Protein 5GNF (pdb70)

Radius of gyration: 19.8 Å; Cα contacts (8 Å, |Δi|>4): 319; chains: 2; bounding box: 45×41×49 Å

Foldseek 3Di:
DPDDVLLVVQCVVQVVLLVQQLVQCVVADLVDHDPSNLVSLVSSLVSSVVSLVCCLVVVVFDCPPVVGNVSSVLSNVLVCCCAVVNHNDQLDCSHNQLVSLVSSQVSNCVPPNDHDDDSSSVSSSVSCVVPPPPVHD/DDDDVLLVVQCVVVVVLLVQQLVQCVVADLVDGDPSNLVSLVSSLVSSVVSLVCCLVVVVFDCVPPVRVVVSVLLNVLVVLCQVNRDCLDCSHNSLVSLVSSVVSSCVPPNDPDDDSSSVSSSVSCCVPPVVSND

Nearest PDB structures (foldseek):
  5gqh-assembly1_C  TM=1.007E+00  e=5.367E-19  Pseudomonas phage JBD5
  5gnf-assembly1_B  TM=9.679E-01  e=1.954E-17  Pseudomonas phage JBD5
  5gnf-assembly1_B  TM=1.007E+00  e=3.173E-19  Pseudomonas phage JBD5
  5gqh-assembly1_C  TM=9.702E-01  e=1.281E-16  Pseudomonas phage JBD5
  6xr2-assembly2_D  TM=2.610E-01  e=8.716E+00  synthetic construct

Organism: NCBI:txid1223261

Solvent-accessible surface area: 13769 Å² total; per-residue (Å²): 124,147,48,79,36,5,6,6,72,3,0,0,70,0,0,21,34,0,5,120,0,6,106,33,2,127,133,22,68,8,104,82,35,70,130,102,24,33,96,5,0,10,32,0,0,22,48,0,6,89,3,2,43,34,5,6,114,114,97,83,33,42,96,102,41,159,44,24,51,178,60,0,88,39,17,31,109,7,3,40,42,0,52,41,155,98,34,72,56,19,37,48,114,169,8,0,0,47,51,0,0,43,12,0,34,37,0,0,53,44,31,66,60,55,119,50,43,95,145,12,19,40,91,0,25,43,10,0,78,92,96,9,129,179,113,20,201,67,198,37,79,28,7,17,9,60,2,1,0,63,0,0,48,58,0,3,106,0,0,92,21,4,101,126,24,70,25,105,83,40,79,134,78,15,31,79,0,0,12,30,0,0,32,55,0,20,113,10,1,65,34,3,12,131,113,94,33,22,69,76,105,29,135,45,28,63,123,24,0,106,26,5,56,106,5,28,121,73,0,105,174,100,32,50,12,34,43,114,166,10,0,0,43,38,0,0,49,15,0,28,46,2,0,59,60,13,60,50,35,138,58,35,103,159,12,20,39,89,0,25,46,10,0,91,94,96,14,95,146,118,56,168

Secondary structure (DSSP, 8-state):
----HHHHHHHHT-HHHHHHHHHHTTT--TTS--HHHHHHHHHHHHHHHHHHHHHHHHT-S-TT-HHHHHHHHHHHHHHHTTSSSS---TTSTTSHHHHHHHHHHHHHHHHH-----HHHHHHHHHHHHHH-GGG--/----HHHHHHHTT-HHHHHHHHHHHTT-BTTB--HHHHHHHHHHHHHHHHHHHHHHHHT-S-TTSHHHHHHHHHHHHHHHHH-----TTSTTSHHHHHHHHHHHHHHHHH-----HHHHHHHHHHHHHHHGGGG-

Structure (mmCIF, N/CA/C/O backbone):
data_5GNF
#
_entry.id   5GNF
#
_cell.length_a   84.944
_cell.length_b   84.944
_cell.length_c   63.155
_cell.angle_alpha   90.00
_cell.angle_beta   90.00
_cell.angle_gamma   120.00
#
_symmetry.space_group_name_H-M   'P 65'
#
loop_
_entity.id
_entity.type
_entity.pdbx_description
1 polymer 'Uncharacterized protein AcrF3'
2 non-polymer 'CALCIUM ION'
3 water water
#
loop_
_atom_site.group_PDB
_atom_site.id
_atom_site.type_symbol
_atom_site.label_atom_id
_atom_site.label_alt_id
_atom_site.label_comp_id
_atom_site.label_asym_id
_atom_site.label_entity_id
_atom_site.label_seq_id
_atom_site.pdbx_PDB_ins_code
_atom_site.Cartn_x
_atom_site.Cartn_y
_atom_site.Cartn_z
_atom_site.occupancy
_atom_site.B_iso_or_equiv
_atom_site.auth_seq_id
_atom_site.auth_comp_id
_atom_site.auth_asym_id
_atom_site.auth_atom_id
_atom_site.pdbx_PDB_model_num
ATOM 1 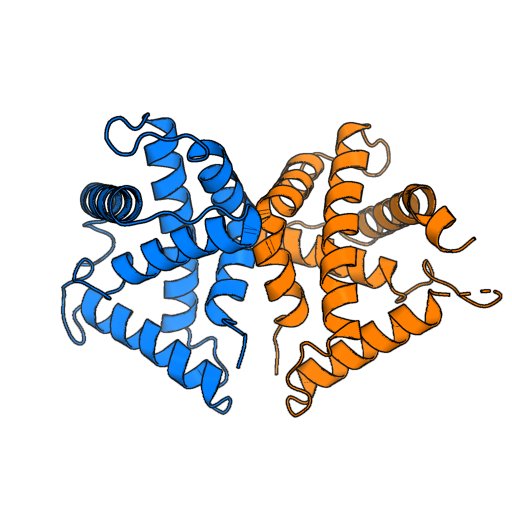N N . SER A 1 1 ? -12.412 0.415 -8.599 1.00 23.91 0 SER A N 1
ATOM 2 C CA . SER A 1 1 ? -13.006 1.001 -7.408 1.00 19.16 0 SER A CA 1
ATOM 3 C C . SER A 1 1 ? -14.267 1.753 -7.798 1.00 20.49 0 SER A C 1
ATOM 4 O O . SER A 1 1 ? -14.452 2.088 -8.963 1.00 20.71 0 SER A O 1
ATOM 7 N N . MET A 1 2 ? -15.125 2.027 -6.823 1.00 18.42 1 MET A N 1
ATOM 8 C CA . MET A 1 2 ? -16.346 2.776 -7.072 1.00 17.98 1 MET A CA 1
ATOM 9 C C . MET A 1 2 ? -16.308 4.151 -6.405 1.00 18.48 1 MET A C 1
ATOM 10 O O . MET A 1 2 ? -17.356 4.705 -6.071 1.00 19.01 1 MET A O 1
ATOM 15 N N . SER A 1 3 ? -15.113 4.720 -6.222 1.00 17.73 2 SER A N 1
ATOM 16 C CA . SER A 1 3 ? -14.962 5.959 -5.468 1.00 18.66 2 SER A CA 1
ATOM 17 C C . SER A 1 3 ? -14.286 7.058 -6.279 1.00 17.26 2 SER A C 1
ATOM 18 O O . SER A 1 3 ? -13.510 6.806 -7.203 1.00 16.17 2 SER A O 1
ATOM 21 N N . ASN A 1 4 ? -14.593 8.294 -5.890 1.00 14.06 3 ASN A N 1
ATOM 22 C CA . ASN A 1 4 ? -13.934 9.496 -6.404 1.00 15.17 3 ASN A CA 1
ATOM 23 C C . ASN A 1 4 ? -13.703 10.381 -5.176 1.00 16.34 3 ASN A C 1
ATOM 24 O O . ASN A 1 4 ? -14.476 11.306 -4.905 1.00 16.31 3 ASN A O 1
ATOM 29 N N . THR A 1 5 ? -12.645 10.068 -4.413 1.00 15.79 4 THR A N 1
ATOM 30 C CA . THR A 1 5 ? -12.509 10.664 -3.088 1.00 15.01 4 THR A CA 1
ATOM 31 C C . THR A 1 5 ? -12.123 12.137 -3.157 1.00 14.65 4 THR A C 1
ATOM 32 O O . THR A 1 5 ? -12.537 12.917 -2.289 1.00 14.91 4 THR A O 1
ATOM 36 N N . ILE A 1 6 ? -11.344 12.547 -4.166 1.00 14.90 5 ILE A N 1
ATOM 37 C CA . ILE A 1 6 ? -10.938 13.954 -4.231 1.00 14.14 5 ILE A CA 1
ATOM 38 C C . ILE A 1 6 ? -12.139 14.833 -4.540 1.00 15.42 5 ILE A C 1
ATOM 39 O O . ILE A 1 6 ? -12.346 15.867 -3.897 1.00 15.49 5 ILE A O 1
ATOM 44 N N . SER A 1 7 ? -12.972 14.421 -5.503 1.00 14.58 6 SER A N 1
ATOM 45 C CA . SER A 1 7 ? -14.180 15.187 -5.789 1.00 15.55 6 SER A CA 1
ATOM 46 C C . SER A 1 7 ? -15.096 15.246 -4.570 1.00 16.60 6 SER A C 1
ATOM 47 O O . SER A 1 7 ? -15.619 16.322 -4.234 1.00 16.66 6 SER A O 1
ATOM 50 N N . ASP A 1 8 ? -15.300 14.112 -3.887 1.00 15.83 7 ASP A N 1
ATOM 51 C CA . ASP A 1 8 ? -16.179 14.107 -2.720 1.00 15.64 7 ASP A CA 1
ATOM 52 C C . ASP A 1 8 ? -15.673 15.074 -1.661 1.00 15.64 7 ASP A C 1
ATOM 53 O O . ASP A 1 8 ? -16.463 15.798 -1.045 1.00 15.57 7 ASP A O 1
ATOM 58 N N . ARG A 1 9 ? -14.353 15.089 -1.421 1.00 14.79 8 ARG A N 1
ATOM 59 C CA . ARG A 1 9 ? -13.811 15.960 -0.383 1.00 13.84 8 ARG A CA 1
ATOM 60 C C . ARG A 1 9 ? -14.053 17.428 -0.722 1.00 15.15 8 ARG A C 1
ATOM 61 O O . ARG A 1 9 ? -14.447 18.218 0.147 1.00 16.08 8 ARG A O 1
ATOM 69 N N . ILE A 1 10 ? -13.851 17.804 -1.986 1.00 15.40 9 ILE A N 1
ATOM 70 C CA . ILE A 1 10 ? -14.026 19.201 -2.374 1.00 14.06 9 ILE A CA 1
ATOM 71 C C . ILE A 1 10 ? -15.507 19.581 -2.400 1.00 15.85 9 ILE A C 1
ATOM 72 O O . ILE A 1 10 ? -15.893 20.640 -1.889 1.00 17.01 9 ILE A O 1
ATOM 77 N N . VAL A 1 11 ? -16.363 18.728 -2.972 1.00 15.25 10 VAL A N 1
ATOM 78 C CA . VAL A 1 11 ? -17.794 19.043 -2.973 1.00 13.69 10 VAL A CA 1
ATOM 79 C C . VAL A 1 11 ? -18.330 19.128 -1.549 1.00 15.58 10 VAL A C 1
ATOM 80 O O . VAL A 1 11 ? -19.164 19.991 -1.236 1.00 15.32 10 VAL A O 1
ATOM 84 N N . ALA A 1 12 ? -17.834 18.271 -0.652 1.00 14.03 11 ALA A N 1
ATOM 85 C CA . ALA A 1 12 ? -18.316 18.269 0.726 1.00 15.30 11 ALA A CA 1
ATOM 86 C C . ALA A 1 12 ? -17.920 19.520 1.495 1.00 15.12 11 ALA A C 1
ATOM 87 O O . ALA A 1 12 ? -18.522 19.794 2.537 1.00 16.61 11 ALA A O 1
ATOM 89 N N . ARG A 1 13 ? -16.911 20.260 1.029 1.00 14.64 12 ARG A N 1
ATOM 90 C CA . ARG A 1 13 ? -16.586 21.571 1.577 1.00 15.02 12 ARG A CA 1
ATOM 91 C C . ARG A 1 13 ? -17.151 22.705 0.729 1.00 17.75 12 ARG A C 1
ATOM 92 O O . ARG A 1 13 ? -16.749 23.866 0.901 1.00 18.98 12 ARG A O 1
ATOM 100 N N . SER A 1 14 ? -18.088 22.396 -0.171 1.00 15.57 13 SER A N 1
ATOM 101 C CA . SER A 1 14 ? -18.687 23.399 -1.041 1.00 14.90 13 SER A CA 1
ATOM 102 C C . SER A 1 14 ? -20.207 23.267 -1.064 1.00 14.26 13 SER A C 1
ATOM 103 O O . SER A 1 14 ? -20.834 23.536 -2.094 1.00 15.58 13 SER A O 1
ATOM 106 N N . VAL A 1 15 ? -20.829 22.832 0.040 1.00 15.97 14 VAL A N 1
ATOM 107 C CA . VAL A 1 15 ? -22.223 22.389 -0.068 1.00 15.39 14 VAL A CA 1
ATOM 108 C C . VAL A 1 15 ? -23.179 23.562 -0.314 1.00 15.10 14 VAL A C 1
ATOM 109 O O . VAL A 1 15 ? -24.190 23.398 -1.003 1.00 17.34 14 VAL A O 1
ATOM 113 N N . ILE A 1 16 ? -22.895 24.741 0.237 1.00 15.57 15 ILE A N 1
ATOM 114 C CA . ILE A 1 16 ? -23.813 25.866 0.045 1.00 18.35 15 ILE A CA 1
ATOM 115 C C . ILE A 1 16 ? -23.825 26.288 -1.415 1.00 17.99 15 ILE A C 1
ATOM 116 O O . ILE A 1 16 ? -24.890 26.447 -2.030 1.00 18.18 15 ILE A O 1
ATOM 121 N N . GLU A 1 17 ? -22.636 26.405 -2.004 1.00 17.21 16 GLU A N 1
ATOM 122 C CA . GLU A 1 17 ? -22.530 26.765 -3.409 1.00 18.41 16 GLU A CA 1
ATOM 123 C C . GLU A 1 17 ? -23.072 25.659 -4.303 1.00 17.06 16 GLU A C 1
ATOM 124 O O . GLU A 1 17 ? -23.711 25.933 -5.330 1.00 16.69 16 GLU A O 1
ATOM 130 N N . ALA A 1 18 ? -22.829 24.400 -3.920 1.00 15.54 17 ALA A N 1
ATOM 131 C CA . ALA A 1 18 ? -23.319 23.278 -4.709 1.00 15.33 17 ALA A CA 1
ATOM 132 C C . ALA A 1 18 ? -24.838 23.250 -4.739 1.00 15.98 17 ALA A C 1
ATOM 133 O O . ALA A 1 18 ? -25.445 23.070 -5.801 1.00 17.51 17 ALA A O 1
ATOM 135 N N . ALA A 1 19 ? -25.470 23.424 -3.576 1.00 16.34 18 ALA A N 1
ATOM 136 C CA . ALA A 1 19 ? -26.927 23.389 -3.517 1.00 17.56 18 ALA A CA 1
ATOM 137 C C . ALA A 1 19 ? -27.519 24.551 -4.302 1.00 18.15 18 ALA A C 1
ATOM 138 O O . ALA A 1 19 ? -28.460 24.366 -5.082 1.00 18.62 18 ALA A O 1
ATOM 140 N N . ARG A 1 20 ? -26.926 25.735 -4.156 1.00 19.12 19 ARG A N 1
ATOM 141 C CA . ARG A 1 20 ? -27.397 26.901 -4.902 1.00 18.32 19 ARG A CA 1
ATOM 142 C C . ARG A 1 20 ? -27.339 26.663 -6.410 1.00 19.74 19 ARG A C 1
ATOM 143 O O . ARG A 1 20 ? -28.260 27.039 -7.147 1.00 20.94 19 ARG A O 1
ATOM 151 N N . PHE A 1 21 ? -26.257 26.046 -6.895 1.00 18.13 20 PHE A N 1
ATOM 152 C CA . PHE A 1 21 ? -26.130 25.763 -8.320 1.00 17.49 20 PHE A CA 1
ATOM 153 C C . PHE A 1 21 ? -27.185 24.763 -8.798 1.00 20.20 20 PHE A C 1
ATOM 154 O O . PHE A 1 21 ? -27.857 24.987 -9.816 1.00 18.41 20 PHE A O 1
ATOM 162 N N . ILE A 1 22 ? -27.309 23.624 -8.104 1.00 19.20 21 ILE A N 1
ATOM 163 C CA . ILE A 1 22 ? -28.266 22.593 -8.505 1.00 21.32 21 ILE A CA 1
ATOM 164 C C . ILE A 1 22 ? -29.679 23.156 -8.536 1.00 21.10 21 ILE A C 1
ATOM 165 O O . ILE A 1 22 ? -30.445 22.919 -9.480 1.00 23.85 21 ILE A O 1
ATOM 170 N N . GLN A 1 23 ? -30.060 23.863 -7.475 1.00 21.31 22 GLN A N 1
ATOM 171 C CA . GLN A 1 23 ? -31.424 24.379 -7.388 1.00 24.21 22 GLN A CA 1
ATOM 172 C C . GLN A 1 23 ? -31.677 25.468 -8.429 1.00 25.33 22 GLN A C 1
ATOM 173 O O . GLN A 1 23 ? -32.777 25.551 -8.991 1.00 27.28 22 GLN A O 1
ATOM 179 N N . SER A 1 24 ? -30.671 26.299 -8.709 1.00 22.60 23 SER A N 1
ATOM 180 C CA . SER A 1 24 ? -30.816 27.361 -9.707 1.00 22.93 23 SER A CA 1
ATOM 181 C C . SER A 1 24 ? -30.951 26.793 -11.122 1.00 23.98 23 SER A C 1
ATOM 182 O O . SER A 1 24 ? -31.729 27.309 -11.935 1.00 27.19 23 SER A O 1
ATOM 185 N N . TRP A 1 25 ? -30.216 25.730 -11.439 1.00 22.77 24 TRP A N 1
ATOM 186 C CA . TRP A 1 25 ? -30.158 25.190 -12.793 1.00 23.49 24 TRP A CA 1
ATOM 187 C C . TRP A 1 25 ? -31.167 24.071 -13.044 1.00 27.69 24 TRP A C 1
ATOM 188 O O . TRP A 1 25 ? -31.124 23.457 -14.112 1.00 28.53 24 TRP A O 1
ATOM 199 N N . GLU A 1 26 ? -32.092 23.834 -12.110 1.00 30.83 25 GLU A N 1
ATOM 200 C CA . GLU A 1 26 ? -32.987 22.676 -12.180 1.00 36.52 25 GLU A CA 1
ATOM 201 C C . GLU A 1 26 ? -33.667 22.549 -13.542 1.00 42.75 25 GLU A C 1
ATOM 202 O O . GLU A 1 26 ? -33.571 21.509 -14.205 1.00 45.65 25 GLU A O 1
ATOM 208 N N . ASP A 1 27 ? -34.376 23.589 -13.968 1.00 37.96 26 ASP A N 1
ATOM 209 C CA . ASP A 1 27 ? -35.002 23.604 -15.286 1.00 44.71 26 ASP A CA 1
ATOM 210 C C . ASP A 1 27 ? -34.383 24.661 -16.195 1.00 45.30 26 ASP A C 1
ATOM 211 O O . ASP A 1 27 ? -35.055 25.205 -17.075 1.00 45.58 26 ASP A O 1
ATOM 216 N N . ALA A 1 28 ? -33.098 24.949 -15.998 1.00 37.08 27 ALA A N 1
ATOM 217 C CA . ALA A 1 28 ? -32.451 26.030 -16.723 1.00 33.96 27 ALA A CA 1
ATOM 218 C C . ALA A 1 28 ? -32.390 25.737 -18.215 1.00 35.24 27 ALA A C 1
ATOM 219 O O . ALA A 1 28 ? -32.203 24.593 -18.638 1.00 35.80 27 ALA A O 1
ATOM 221 N N . ASP A 1 29 ? -32.564 26.787 -19.015 1.00 32.96 28 ASP A N 1
ATOM 222 C CA . ASP A 1 29 ? -32.288 26.723 -20.439 1.00 32.58 28 ASP A CA 1
ATOM 223 C C . ASP A 1 29 ? -30.898 27.288 -20.663 1.00 30.38 28 ASP A C 1
ATOM 224 O O . ASP A 1 29 ? -30.709 28.508 -20.537 1.00 30.60 28 ASP A O 1
ATOM 229 N N . PRO A 1 30 ? -29.895 26.461 -20.970 1.00 33.30 29 PRO A N 1
ATOM 230 C CA . PRO A 1 30 ? -28.538 26.999 -21.134 1.00 32.09 29 PRO A CA 1
ATOM 231 C C . PRO A 1 30 ? -28.432 28.029 -22.240 1.00 31.57 29 PRO A C 1
ATOM 232 O O . PRO A 1 30 ? -27.500 28.839 -22.220 1.00 30.76 29 PRO A O 1
ATOM 236 N N . ASP A 1 31 ? -29.372 28.040 -23.190 1.00 34.51 30 ASP A N 1
ATOM 237 C CA . ASP A 1 31 ? -29.378 29.035 -24.253 1.00 36.55 30 ASP A CA 1
ATOM 238 C C . ASP A 1 31 ? -29.938 30.381 -23.814 1.00 37.64 30 ASP A C 1
ATOM 239 O O . ASP A 1 31 ? -29.770 31.364 -24.543 1.00 38.55 30 ASP A O 1
ATOM 244 N N . SER A 1 32 ? -30.591 30.455 -22.647 1.00 34.30 31 SER A N 1
ATOM 245 C CA . SER A 1 32 ? -31.174 31.699 -22.153 1.00 34.90 31 SER A CA 1
ATOM 246 C C . SER A 1 32 ? -31.085 31.691 -20.625 1.00 31.88 31 SER A C 1
ATOM 247 O O . SER A 1 32 ? -32.077 31.607 -19.899 1.00 33.91 31 SER A O 1
ATOM 250 N N . LEU A 1 33 ? -29.861 31.776 -20.114 1.00 31.16 32 LEU A N 1
ATOM 251 C CA . LEU A 1 33 ? -29.661 31.767 -18.673 1.00 26.62 32 LEU A CA 1
ATOM 252 C C . LEU A 1 33 ? -30.013 33.115 -18.060 1.00 26.77 32 LEU A C 1
ATOM 253 O O . LEU A 1 33 ? -29.811 34.171 -18.665 1.00 29.27 32 LEU A O 1
ATOM 258 N N . THR A 1 34 ? -30.532 33.072 -16.837 1.00 24.92 33 THR A N 1
ATOM 259 C CA . THR A 1 34 ? -30.690 34.291 -16.058 1.00 25.48 33 THR A CA 1
ATOM 260 C C . THR A 1 34 ? -29.358 34.698 -15.433 1.00 26.62 33 THR A C 1
ATOM 261 O O . THR A 1 34 ? -28.420 33.898 -15.322 1.00 24.50 33 THR A O 1
ATOM 265 N N . GLU A 1 35 ? -29.280 35.969 -15.023 1.00 23.87 34 GLU A N 1
ATOM 266 C CA . GLU A 1 35 ? -28.100 36.433 -14.303 1.00 24.51 34 GLU A CA 1
ATOM 267 C C . GLU A 1 35 ? -27.858 35.584 -13.065 1.00 22.70 34 GLU A C 1
ATOM 268 O O . GLU A 1 35 ? -26.709 35.284 -12.722 1.00 23.30 34 GLU A O 1
ATOM 274 N N . ASP A 1 36 ? -28.931 35.184 -12.387 1.00 22.45 35 ASP A N 1
ATOM 275 C CA . ASP A 1 36 ? -28.786 34.415 -11.155 1.00 22.55 35 ASP A CA 1
ATOM 276 C C . ASP A 1 36 ? -28.284 33.003 -11.428 1.00 21.68 35 ASP A C 1
ATOM 277 O O . ASP A 1 36 ? -27.528 32.454 -10.619 1.00 22.97 35 ASP A O 1
ATOM 282 N N . GLN A 1 37 ? -28.683 32.408 -12.553 1.00 21.68 36 GLN A N 1
ATOM 283 C CA . GLN A 1 37 ? -28.119 31.112 -12.932 1.00 20.14 36 GLN A CA 1
ATOM 284 C C . GLN A 1 37 ? -26.640 31.228 -13.287 1.00 21.48 36 GLN A C 1
ATOM 285 O O . GLN A 1 37 ? -25.842 30.341 -12.944 1.00 20.75 36 GLN A O 1
ATOM 291 N N . VAL A 1 38 ? -26.245 32.303 -13.975 1.00 19.32 37 VAL A N 1
ATOM 292 C CA . VAL A 1 38 ? -24.826 32.515 -14.257 1.00 18.10 37 VAL A CA 1
ATOM 293 C C . VAL A 1 38 ? -24.045 32.634 -12.954 1.00 20.53 37 VAL A C 1
ATOM 294 O O . VAL A 1 38 ? -23.010 31.980 -12.765 1.00 19.49 37 VAL A O 1
ATOM 298 N N . LEU A 1 39 ? -24.546 33.455 -12.024 1.00 20.48 38 LEU A N 1
ATOM 299 C CA . LEU A 1 39 ? -23.848 33.685 -10.764 1.00 19.54 38 LEU A CA 1
ATOM 300 C C . LEU A 1 39 ? -23.751 32.418 -9.929 1.00 18.71 38 LEU A C 1
ATOM 301 O O . LEU A 1 39 ? -22.725 32.182 -9.275 1.00 19.07 38 LEU A O 1
ATOM 306 N N . ALA A 1 40 ? -24.804 31.600 -9.923 1.00 16.29 39 ALA A N 1
ATOM 307 C CA . ALA A 1 40 ? -24.758 30.360 -9.144 1.00 17.96 39 ALA A CA 1
ATOM 308 C C . ALA A 1 40 ? -23.731 29.395 -9.720 1.00 18.89 39 ALA A C 1
ATOM 309 O O . ALA A 1 40 ? -23.017 28.709 -8.971 1.00 18.72 39 ALA A O 1
ATOM 311 N N . ALA A 1 41 ? -23.634 29.331 -11.044 1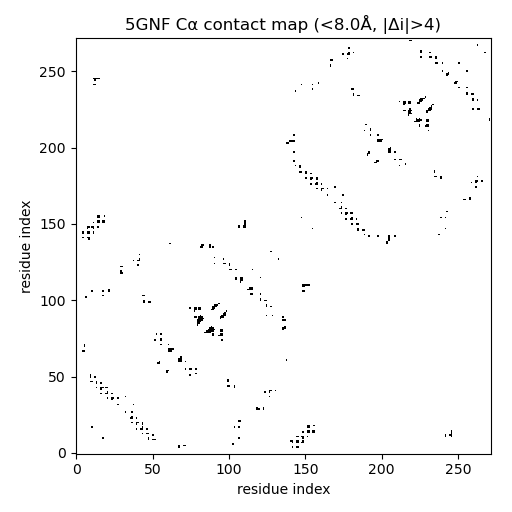.00 18.27 40 ALA A N 1
ATOM 312 C CA . ALA A 1 41 ? -22.614 28.480 -11.656 1.00 17.72 40 ALA A CA 1
ATOM 313 C C . ALA A 1 41 ? -21.213 29.011 -11.380 1.00 18.88 40 ALA A C 1
ATOM 314 O O . ALA A 1 41 ? -20.322 28.257 -10.965 1.00 18.87 40 ALA A O 1
ATOM 316 N N . ALA A 1 42 ? -20.988 30.312 -11.607 1.00 17.29 41 ALA A N 1
ATOM 317 C CA . ALA A 1 42 ? -19.669 30.873 -11.341 1.00 18.15 41 ALA A CA 1
ATOM 318 C C . ALA A 1 42 ? -19.286 30.721 -9.874 1.00 17.16 41 ALA A C 1
ATOM 319 O O . ALA A 1 42 ? -18.125 30.449 -9.562 1.00 17.43 41 ALA A O 1
ATOM 321 N N . GLY A 1 43 ? -20.248 30.885 -8.959 1.00 17.58 42 GLY A N 1
ATOM 322 C CA . GLY A 1 43 ? -19.924 30.795 -7.542 1.00 18.00 42 GLY A CA 1
ATOM 323 C C . GLY A 1 43 ? -19.510 29.392 -7.131 1.00 18.28 42 GLY A C 1
ATOM 324 O O . GLY A 1 43 ? -18.572 29.212 -6.345 1.00 17.58 42 GLY A O 1
ATOM 325 N N . PHE A 1 44 ? -20.204 28.387 -7.654 1.00 17.06 43 PHE A N 1
ATOM 326 C CA . PHE A 1 44 ? -19.827 27.007 -7.354 1.00 16.00 43 PHE A CA 1
ATOM 327 C C . PHE A 1 44 ? -18.473 26.675 -7.969 1.00 14.82 43 PHE A C 1
ATOM 328 O O . PHE A 1 44 ? -17.605 26.091 -7.304 1.00 15.56 43 PHE A O 1
ATOM 336 N N . ALA A 1 45 ? -18.261 27.056 -9.236 1.00 15.79 44 ALA A N 1
ATOM 337 C CA . ALA A 1 45 ? -16.979 26.780 -9.879 1.00 14.03 44 ALA A CA 1
ATOM 338 C C . ALA A 1 45 ? -15.832 27.456 -9.145 1.00 16.40 44 ALA A C 1
ATOM 339 O O . ALA A 1 45 ? -14.752 26.869 -9.004 1.00 15.66 44 ALA A O 1
ATOM 341 N N . ALA A 1 46 ? -16.042 28.694 -8.670 1.00 16.96 45 ALA A N 1
ATOM 342 C CA . ALA A 1 46 ? -14.974 29.394 -7.966 1.00 14.91 45 ALA A CA 1
ATOM 343 C C . ALA A 1 46 ? -14.634 28.716 -6.644 1.00 15.29 45 ALA A C 1
ATOM 344 O O . ALA A 1 46 ? -13.463 28.676 -6.246 1.00 18.72 45 ALA A O 1
ATOM 346 N N . ARG A 1 47 ? -15.643 28.196 -5.947 1.00 16.68 46 ARG A N 1
ATOM 347 C CA . ARG A 1 47 ? -15.395 27.486 -4.693 1.00 16.42 46 ARG A CA 1
ATOM 348 C C . ARG A 1 47 ? -14.658 26.171 -4.946 1.00 16.76 46 ARG A C 1
ATOM 349 O O . ARG A 1 47 ? -13.726 25.817 -4.211 1.00 17.06 46 ARG A O 1
ATOM 357 N N . LEU A 1 48 ? -15.081 25.427 -5.971 1.00 15.28 47 LEU A N 1
ATOM 358 C CA . LEU A 1 48 ? -14.367 24.209 -6.362 1.00 14.52 47 LEU A CA 1
ATOM 359 C C . LEU A 1 48 ? -12.926 24.524 -6.728 1.00 15.11 47 LEU A C 1
ATOM 360 O O . LEU A 1 48 ? -11.992 23.841 -6.285 1.00 15.35 47 LEU A O 1
ATOM 365 N N . HIS A 1 49 ? -12.729 25.586 -7.519 1.00 17.13 48 HIS A N 1
ATOM 366 C CA . HIS A 1 49 ? -11.398 26.002 -7.935 1.00 16.65 48 HIS A CA 1
ATOM 367 C C . HIS A 1 49 ? -10.507 26.291 -6.727 1.00 16.91 48 HIS A C 1
ATOM 368 O O . HIS A 1 49 ? -9.347 25.849 -6.666 1.00 15.41 48 HIS A O 1
ATOM 375 N N . GLU A 1 50 ? -11.038 27.033 -5.749 1.00 15.38 49 GLU A N 1
ATOM 376 C CA . GLU A 1 50 ? -10.255 27.384 -4.567 1.00 17.09 49 GLU A CA 1
ATOM 377 C C . GLU A 1 50 ? -9.833 26.134 -3.807 1.00 16.37 49 GLU A C 1
ATOM 378 O O . GLU A 1 50 ? -8.665 25.976 -3.441 1.00 17.27 49 GLU A O 1
ATOM 384 N N . GLY A 1 51 ? -10.762 25.203 -3.601 1.00 16.37 50 GLY A N 1
ATOM 385 C CA . GLY A 1 51 ? -10.418 23.997 -2.869 1.00 16.62 50 GLY A CA 1
ATOM 386 C C . GLY A 1 51 ? -9.455 23.101 -3.626 1.00 14.49 50 GLY A C 1
ATOM 387 O O . GLY A 1 51 ? -8.555 22.504 -3.027 1.00 16.03 50 GLY A O 1
ATOM 388 N N . LEU A 1 52 ? -9.634 22.985 -4.947 1.00 13.31 51 LEU A N 1
ATOM 389 C CA . LEU A 1 52 ? -8.778 22.116 -5.743 1.00 14.63 51 LEU A CA 1
ATOM 390 C C . LEU A 1 52 ? -7.383 22.699 -5.883 1.00 15.87 51 LEU A C 1
ATOM 391 O O . LEU A 1 52 ? -6.384 21.961 -5.818 1.00 15.98 51 LEU A O 1
ATOM 396 N N . GLN A 1 53 ? -7.282 24.024 -6.034 1.00 15.46 52 GLN A N 1
ATOM 397 C CA . GLN A 1 53 ? -5.956 24.636 -6.101 1.00 16.54 52 GLN A CA 1
ATOM 398 C C . GLN A 1 53 ? -5.203 24.424 -4.800 1.00 14.52 52 GLN A C 1
ATOM 399 O O . GLN A 1 53 ? -3.999 24.135 -4.807 1.00 16.33 52 GLN A O 1
ATOM 405 N N . ALA A 1 54 ? -5.895 24.592 -3.671 1.00 15.13 53 ALA A N 1
ATOM 406 C CA . ALA A 1 54 ? -5.275 24.379 -2.366 1.00 15.69 53 ALA A CA 1
ATOM 407 C C . ALA A 1 54 ? -4.784 22.942 -2.216 1.00 14.94 53 ALA A C 1
ATOM 408 O O . ALA A 1 54 ? -3.648 22.705 -1.785 1.00 15.53 53 ALA A O 1
ATOM 410 N N . THR A 1 55 ? -5.622 21.971 -2.586 1.00 14.54 54 THR A N 1
ATOM 411 C CA . THR A 1 55 ? -5.207 20.571 -2.507 1.00 13.93 54 THR A CA 1
ATOM 412 C C . THR A 1 55 ? -3.956 20.315 -3.346 1.00 16.00 54 THR A C 1
ATOM 413 O O . THR A 1 55 ? -3.007 19.660 -2.889 1.00 14.53 54 THR A O 1
ATOM 417 N N . VAL A 1 56 ? -3.913 20.843 -4.567 1.00 15.40 55 VAL A N 1
ATOM 418 C CA . VAL A 1 56 ? -2.764 20.577 -5.433 1.00 14.56 55 VAL A CA 1
ATOM 419 C C . VAL A 1 56 ? -1.507 21.258 -4.899 1.00 15.03 55 VAL A C 1
ATOM 420 O O . VAL A 1 56 ? -0.451 20.625 -4.759 1.00 15.66 55 VAL A O 1
ATOM 424 N N . LEU A 1 57 ? -1.590 22.567 -4.620 1.00 14.75 56 LEU A N 1
ATOM 425 C CA . LEU A 1 57 ? -0.386 23.306 -4.227 1.00 16.62 56 LEU A CA 1
ATOM 426 C C . LEU A 1 57 ? 0.159 22.809 -2.890 1.00 16.46 56 LEU A C 1
ATOM 427 O O . LEU A 1 57 ? 1.381 22.705 -2.703 1.00 17.74 56 LEU A O 1
ATOM 432 N N . GLN A 1 58 ? -0.724 22.472 -1.958 1.00 15.13 57 GLN A N 1
ATOM 433 C CA . GLN A 1 58 ? -0.300 22.042 -0.632 1.00 14.45 57 GLN A CA 1
ATOM 434 C C . GLN A 1 58 ? -0.018 20.542 -0.535 1.00 18.30 57 GLN A C 1
ATOM 435 O O . GLN A 1 58 ? 0.403 20.076 0.534 1.00 17.05 57 GLN A O 1
ATOM 441 N N . ARG A 1 59 ? -0.263 19.779 -1.606 1.00 15.30 58 ARG A N 1
ATOM 442 C CA . ARG A 1 59 ? -0.059 18.325 -1.623 1.00 16.48 58 ARG A CA 1
ATOM 443 C C . ARG A 1 59 ? -0.887 17.627 -0.544 1.00 17.24 58 ARG A C 1
ATOM 444 O O . ARG A 1 59 ? -0.377 16.827 0.247 1.00 18.31 58 ARG A O 1
ATOM 452 N N . LEU A 1 60 ? -2.183 17.916 -0.523 1.00 16.33 59 LEU A N 1
ATOM 453 C CA . LEU A 1 60 ? -3.088 17.310 0.451 1.00 15.35 59 LEU A CA 1
ATOM 454 C C . LEU A 1 60 ? -3.525 15.975 -0.141 1.00 16.83 59 LEU A C 1
ATOM 455 O O . LEU A 1 60 ? -4.569 15.866 -0.789 1.00 16.51 59 LEU A O 1
ATOM 460 N N . VAL A 1 61 ? -2.698 14.955 0.083 1.00 14.99 60 VAL A N 1
ATOM 461 C CA . VAL A 1 61 ? -2.821 13.669 -0.606 1.00 14.59 60 VAL A CA 1
ATOM 462 C C . VAL A 1 61 ? -1.986 12.658 0.166 1.00 14.97 60 VAL A C 1
ATOM 463 O O . VAL A 1 61 ? -1.047 13.018 0.869 1.00 14.86 60 VAL A O 1
ATOM 467 N N . ASP A 1 62 ? -2.333 11.376 0.029 1.00 14.41 61 ASP A N 1
ATOM 468 C CA . ASP A 1 62 ? -1.524 10.259 0.521 1.00 14.77 61 ASP A CA 1
ATOM 469 C C . ASP A 1 62 ? -0.779 9.661 -0.677 1.00 15.55 61 ASP A C 1
ATOM 470 O O . ASP A 1 62 ? -1.376 8.955 -1.500 1.00 14.81 61 ASP A O 1
ATOM 475 N N . GLU A 1 63 ? 0.533 9.936 -0.782 1.00 13.72 62 GLU A N 1
ATOM 476 C CA . GLU A 1 63 ? 1.277 9.447 -1.946 1.00 13.96 62 GLU A CA 1
ATOM 477 C C . GLU A 1 63 ? 1.390 7.921 -1.989 1.00 14.30 62 GLU A C 1
ATOM 478 O O . GLU A 1 63 ? 1.692 7.375 -3.051 1.00 17.56 62 GLU A O 1
ATOM 484 N N . SER A 1 64 ? 1.156 7.230 -0.866 1.00 15.40 63 SER A N 1
ATOM 485 C CA . SER A 1 64 ? 1.194 5.774 -0.825 1.00 17.66 63 SER A CA 1
ATOM 486 C C . SER A 1 64 ? -0.111 5.134 -1.272 1.00 17.18 63 SER A C 1
ATOM 487 O O . SER A 1 64 ? -0.145 3.915 -1.446 1.00 20.10 63 SER A O 1
ATOM 490 N N . ASN A 1 65 ? -1.187 5.909 -1.413 1.00 16.65 64 ASN A N 1
ATOM 491 C CA . ASN A 1 65 ? -2.467 5.379 -1.872 1.00 16.99 64 ASN A CA 1
ATOM 492 C C . ASN A 1 65 ? -2.441 5.372 -3.395 1.00 17.64 64 ASN A C 1
ATOM 493 O O . ASN A 1 65 ? -2.528 6.430 -4.032 1.00 17.91 64 ASN A O 1
ATOM 498 N N . HIS A 1 66 ? -2.296 4.184 -3.989 1.00 17.75 65 HIS A N 1
ATOM 499 C CA . HIS A 1 66 ? -2.065 4.120 -5.427 1.00 16.58 65 HIS A CA 1
ATOM 500 C C . HIS A 1 66 ? -3.159 4.850 -6.200 1.00 18.51 65 HIS A C 1
ATOM 501 O O . HIS A 1 66 ? -2.873 5.530 -7.192 1.00 17.85 65 HIS A O 1
ATOM 508 N N . GLU A 1 67 ? -4.413 4.727 -5.757 1.00 17.41 66 GLU A N 1
ATOM 509 C CA . GLU A 1 67 ? -5.522 5.346 -6.476 1.00 16.53 66 GLU A CA 1
ATOM 510 C C . GLU A 1 67 ? -5.575 6.850 -6.228 1.00 17.39 66 GLU A C 1
ATOM 511 O O . GLU A 1 67 ? -5.629 7.642 -7.183 1.00 16.78 66 GLU A O 1
ATOM 517 N N . GLU A 1 68 ? -5.550 7.257 -4.954 1.00 15.92 67 GLU A N 1
ATOM 518 C CA . GLU A 1 68 ? -5.664 8.678 -4.641 1.00 14.21 67 GLU A CA 1
ATOM 519 C C . GLU A 1 68 ? -4.503 9.461 -5.234 1.00 15.78 67 GLU A C 1
ATOM 520 O O . GLU A 1 68 ? -4.688 10.585 -5.719 1.00 16.07 67 GLU A O 1
ATOM 526 N N . TYR A 1 69 ? -3.295 8.889 -5.203 1.00 15.34 68 TYR A N 1
ATOM 527 C CA . TYR A 1 69 ? -2.135 9.628 -5.691 1.00 14.90 68 TYR A CA 1
ATOM 528 C C . TYR A 1 69 ? -2.200 9.821 -7.201 1.00 16.72 68 TYR A C 1
ATOM 529 O O . TYR A 1 69 ? -1.913 10.916 -7.707 1.00 16.21 68 TYR A O 1
ATOM 538 N N . ARG A 1 70 ? -2.591 8.780 -7.942 1.00 16.27 69 ARG A N 1
ATOM 539 C CA . ARG A 1 70 ? -2.744 8.940 -9.383 1.00 14.99 69 ARG A CA 1
ATOM 540 C C . ARG A 1 70 ? -3.809 9.979 -9.704 1.00 16.00 69 ARG A C 1
ATOM 541 O O . ARG A 1 70 ? -3.641 10.796 -10.616 1.00 16.88 69 ARG A O 1
ATOM 549 N N . GLU A 1 71 ? -4.918 9.955 -8.974 1.00 14.35 70 GLU A N 1
ATOM 550 C CA . GLU A 1 71 ? -6.000 10.891 -9.260 1.00 15.52 70 GLU A CA 1
ATOM 551 C C . GLU A 1 71 ? -5.622 12.312 -8.853 1.00 15.44 70 GLU A C 1
ATOM 552 O O . GLU A 1 71 ? -5.987 13.274 -9.540 1.00 16.28 70 GLU A O 1
ATOM 558 N N . PHE A 1 72 ? -4.855 12.450 -7.772 1.00 15.04 71 PHE A N 1
ATOM 559 C CA . PHE A 1 72 ? -4.253 13.735 -7.432 1.00 16.68 71 PHE A CA 1
ATOM 560 C C . PHE A 1 72 ? -3.356 14.238 -8.558 1.00 15.10 71 PHE A C 1
ATOM 561 O O . PHE A 1 72 ? -3.410 15.424 -8.927 1.00 15.13 71 PHE A O 1
ATOM 569 N N . LYS A 1 73 ? -2.506 13.358 -9.095 1.00 15.89 72 LYS A N 1
ATOM 570 C CA . LYS A 1 73 ? -1.579 13.769 -10.144 1.00 16.76 72 LYS A CA 1
ATOM 571 C C . LYS A 1 73 ? -2.306 14.247 -11.396 1.00 16.92 72 LYS A C 1
ATOM 572 O O . LYS A 1 73 ? -1.789 15.110 -12.111 1.00 16.82 72 LYS A O 1
ATOM 578 N N . ALA A 1 74 ? -3.498 13.709 -11.687 1.00 15.66 73 ALA A N 1
ATOM 579 C CA . ALA A 1 74 ? -4.248 14.210 -12.836 1.00 16.28 73 ALA A CA 1
ATOM 580 C C . ALA A 1 74 ? -4.728 15.635 -12.601 1.00 16.20 73 ALA A C 1
ATOM 581 O O . ALA A 1 74 ? -4.734 16.452 -13.529 1.00 17.71 73 ALA A O 1
ATOM 583 N N . TRP A 1 75 ? -5.176 15.943 -11.380 1.00 15.79 74 TRP A N 1
ATOM 584 C CA . TRP A 1 75 ? -5.506 17.327 -11.044 1.00 14.53 74 TRP A CA 1
ATOM 585 C C . TRP A 1 75 ? -4.269 18.206 -11.078 1.00 15.25 74 TRP A C 1
ATOM 586 O O . TRP A 1 75 ? -4.328 19.350 -11.541 1.00 14.52 74 TRP A O 1
ATOM 597 N N . GLU A 1 76 ? -3.148 17.695 -10.573 1.00 15.20 75 GLU A N 1
ATOM 598 C CA . GLU A 1 76 ? -1.918 18.481 -10.586 1.00 15.67 75 GLU A CA 1
ATOM 599 C C . GLU A 1 76 ? -1.473 18.753 -12.015 1.00 16.40 75 GLU A C 1
ATOM 600 O O . GLU A 1 76 ? -1.107 19.884 -12.357 1.00 16.89 75 GLU A O 1
ATOM 606 N N . GLU A 1 77 ? -1.546 17.733 -12.876 1.00 16.30 76 GLU A N 1
ATOM 607 C CA . GLU A 1 77 ? -1.220 17.921 -14.285 1.00 17.26 76 GLU A CA 1
ATOM 608 C C . GLU A 1 77 ? -2.102 18.992 -14.913 1.00 18.66 76 GLU A C 1
ATOM 609 O O . GLU A 1 77 ? -1.616 19.849 -15.660 1.00 16.82 76 GLU A O 1
ATOM 615 N N . ALA A 1 78 ? -3.400 18.970 -14.610 1.00 16.60 77 ALA A N 1
ATOM 616 C CA . ALA A 1 78 ? -4.288 19.985 -15.157 1.00 16.75 77 ALA A CA 1
ATOM 617 C C . ALA A 1 78 ? -3.880 21.375 -14.685 1.00 16.74 77 ALA A C 1
ATOM 618 O O . ALA A 1 78 ? -3.890 22.332 -15.467 1.00 16.60 77 ALA A O 1
ATOM 620 N N . LEU A 1 79 ? -3.516 21.503 -13.405 1.00 14.73 78 LEU A N 1
ATOM 621 C CA . LEU A 1 79 ? -3.085 22.797 -12.887 1.00 15.32 78 LEU A CA 1
ATOM 622 C C . LEU A 1 79 ? -1.818 23.273 -13.590 1.00 15.66 78 LEU A C 1
ATOM 623 O O . LEU A 1 79 ? -1.714 24.453 -13.952 1.00 17.16 78 LEU A O 1
ATOM 628 N N . LEU A 1 80 ? -0.850 22.368 -13.807 1.00 17.46 79 LEU A N 1
ATOM 629 C CA . LEU A 1 80 ? 0.398 22.737 -14.484 1.00 16.75 79 LEU A CA 1
ATOM 630 C C . LEU A 1 80 ? 0.181 23.113 -15.941 1.00 18.09 79 LEU A C 1
ATOM 631 O O . LEU A 1 80 ? 1.014 23.825 -16.518 1.00 18.78 79 LEU A O 1
ATOM 636 N N . ASN A 1 81 ? -0.890 22.614 -16.553 1.00 17.36 80 ASN A N 1
ATOM 637 C CA . ASN A 1 81 ? -1.263 22.958 -17.921 1.00 17.81 80 ASN A CA 1
ATOM 638 C C . ASN A 1 81 ? -2.098 24.225 -17.974 1.00 18.95 80 ASN A C 1
ATOM 639 O O . ASN A 1 81 ? -2.473 24.672 -19.068 1.00 19.57 80 ASN A O 1
ATOM 644 N N . ALA A 1 82 ? -2.392 24.804 -16.819 1.00 17.18 81 ALA A N 1
ATOM 645 C CA . ALA A 1 82 ? -3.075 26.086 -16.695 1.00 19.04 81 ALA A CA 1
ATOM 646 C C . ALA A 1 82 ? -2.149 27.203 -16.231 1.00 21.50 81 ALA A C 1
ATOM 647 O O . ALA A 1 82 ? -2.246 28.326 -16.733 1.00 21.43 81 ALA A O 1
ATOM 649 N N . ASP A 1 83 ? -1.224 26.916 -15.310 1.00 18.74 82 ASP A N 1
ATOM 650 C CA . ASP A 1 83 ? -0.415 27.932 -14.650 1.00 20.70 82 ASP A CA 1
ATOM 651 C C . ASP A 1 83 ? 0.907 28.222 -15.353 1.00 21.17 82 ASP A C 1
ATOM 652 O O . ASP A 1 83 ? 1.688 29.029 -14.848 1.00 22.40 82 ASP A O 1
ATOM 657 N N . GLY A 1 84 ? 1.178 27.600 -16.494 1.00 20.42 83 GLY A N 1
ATOM 658 C CA . GLY A 1 84 ? 2.376 27.894 -17.257 1.00 22.09 83 GLY A CA 1
ATOM 659 C C . GLY A 1 84 ? 3.572 26.999 -16.993 1.00 24.37 83 GLY A C 1
ATOM 660 O O . GLY A 1 84 ? 4.533 27.034 -17.775 1.00 24.71 83 GLY A O 1
ATOM 661 N N . ARG A 1 85 ? 3.571 26.215 -15.909 1.00 20.99 84 ARG A N 1
ATOM 662 C CA . ARG A 1 85 ? 4.718 25.346 -15.655 1.00 23.92 84 ARG A CA 1
ATOM 663 C C . ARG A 1 85 ? 4.849 24.272 -16.727 1.00 24.64 84 ARG A C 1
ATOM 664 O O . ARG A 1 85 ? 5.968 23.909 -17.117 1.00 25.45 84 ARG A O 1
ATOM 672 N N . VAL A 1 86 ? 3.731 23.758 -17.232 1.00 23.13 85 VAL A N 1
ATOM 673 C CA . VAL A 1 86 ? 3.742 22.887 -18.396 1.00 23.24 85 VAL A CA 1
ATOM 674 C C . VAL A 1 86 ? 3.091 23.557 -19.596 1.00 25.63 85 VAL A C 1
ATOM 675 O O . VAL A 1 86 ? 3.636 23.513 -20.701 1.00 25.55 85 VAL A O 1
ATOM 679 N N . ALA A 1 87 ? 1.953 24.209 -19.388 1.00 21.40 86 ALA A N 1
ATOM 680 C CA . ALA A 1 87 ? 1.281 24.951 -20.445 1.00 20.00 86 ALA A CA 1
ATOM 681 C C . ALA A 1 87 ? 0.435 26.045 -19.809 1.00 20.79 86 ALA A C 1
ATOM 682 O O . ALA A 1 87 ? 0.226 26.071 -18.594 1.00 22.04 86 ALA A O 1
ATOM 684 N N . SER A 1 88 ? -0.040 26.967 -20.648 1.00 20.99 87 SER A N 1
ATOM 685 C CA . SER A 1 88 ? -0.946 28.020 -20.209 1.00 19.94 87 SER A CA 1
ATOM 686 C C . SER A 1 88 ? -2.259 27.940 -20.977 1.00 23.63 87 SER A C 1
ATOM 687 O O . SER A 1 88 ? -2.605 28.868 -21.719 1.00 22.23 87 SER A O 1
ATOM 690 N N . SER A 1 89 ? -3.005 26.851 -20.813 1.00 20.58 88 SER A N 1
ATOM 691 C CA . SER A 1 89 ? -4.256 26.642 -21.542 1.00 22.01 88 SER A CA 1
ATOM 692 C C . SER A 1 89 ? -5.335 26.145 -20.593 1.00 20.70 88 SER A C 1
ATOM 693 O O . SER A 1 89 ? -5.805 25.006 -20.708 1.00 19.82 88 SER A O 1
ATOM 696 N N . PRO A 1 90 ? -5.792 27.003 -19.677 1.00 21.00 89 PRO A N 1
ATOM 697 C CA . PRO A 1 90 ? -6.734 26.554 -18.635 1.00 20.92 89 PRO A CA 1
ATOM 698 C C . PRO A 1 90 ? -8.056 26.061 -19.163 1.00 19.49 89 PRO A C 1
ATOM 699 O O . PRO A 1 90 ? -8.762 25.372 -18.420 1.00 18.70 89 PRO A O 1
ATOM 703 N N . PHE A 1 91 ? -8.448 26.441 -20.383 1.00 18.74 90 PHE A N 1
ATOM 704 C CA . PHE A 1 91 ? -9.770 26.123 -20.912 1.00 18.67 90 PHE A CA 1
ATOM 705 C C . PHE A 1 91 ? -9.731 25.029 -21.971 1.00 19.09 90 PHE A C 1
ATOM 706 O O . PHE A 1 91 ? -10.756 24.747 -22.610 1.00 21.76 90 PHE A O 1
ATOM 714 N N . ALA A 1 92 ? -8.583 24.383 -22.155 1.00 20.24 91 ALA A N 1
ATOM 715 C CA . ALA A 1 92 ? -8.472 23.323 -23.143 1.00 20.70 91 ALA A CA 1
ATOM 716 C C . ALA A 1 92 ? -9.324 22.127 -22.731 1.00 22.45 91 ALA A C 1
ATOM 717 O O . ALA A 1 92 ? -9.646 21.943 -21.552 1.00 20.69 91 ALA A O 1
ATOM 719 N N . ASP A 1 93 ? -9.706 21.312 -23.719 1.00 22.36 92 ASP A N 1
ATOM 720 C CA . ASP A 1 93 ? -10.454 20.090 -23.412 1.00 22.39 92 ASP A CA 1
ATOM 721 C C . ASP A 1 93 ? -9.704 19.267 -22.376 1.00 23.06 92 ASP A C 1
ATOM 722 O O . ASP A 1 93 ? -8.488 19.077 -22.479 1.00 20.29 92 ASP A O 1
ATOM 727 N N . TRP A 1 94 ? -10.435 18.793 -21.370 1.00 20.37 93 TRP A N 1
ATOM 728 C CA . TRP A 1 94 ? -9.923 17.961 -20.282 1.00 18.68 93 TRP A CA 1
ATOM 729 C C . TRP A 1 94 ? -8.884 18.667 -19.421 1.00 18.95 93 TRP A C 1
ATOM 730 O O . TRP A 1 94 ? -8.203 18.009 -18.617 1.00 19.93 93 TRP A O 1
ATOM 741 N N . GLY A 1 95 ? -8.778 19.994 -19.531 1.00 18.10 94 GLY A N 1
ATOM 742 C CA . GLY A 1 95 ? -7.940 20.788 -18.657 1.00 17.41 94 GLY A CA 1
ATOM 743 C C . GLY A 1 95 ? -8.647 21.186 -17.380 1.00 14.83 94 GLY A C 1
ATOM 744 O O . GLY A 1 95 ? -9.692 20.636 -17.020 1.00 14.81 94 GLY A O 1
ATOM 745 N N . TRP A 1 96 ? -8.086 22.198 -16.714 1.00 14.99 95 TRP A N 1
ATOM 746 C CA . TRP A 1 96 ? -8.519 22.571 -15.368 1.00 16.09 95 TRP A CA 1
ATOM 747 C C . TRP A 1 96 ? -10.013 22.883 -15.312 1.00 16.05 95 TRP A C 1
ATOM 748 O O . TRP A 1 96 ? -10.761 22.249 -14.560 1.00 14.44 95 TRP A O 1
ATOM 759 N N . TRP A 1 97 ? -10.469 23.877 -16.085 1.00 16.71 96 TRP A N 1
ATOM 760 C CA . TRP A 1 97 ? -11.872 24.267 -15.993 1.00 14.95 96 TRP A CA 1
ATOM 761 C C . TRP A 1 97 ? -12.805 23.200 -16.552 1.00 15.45 96 TRP A C 1
ATOM 762 O O . TRP A 1 97 ? -13.937 23.058 -16.068 1.00 15.81 96 TRP A O 1
ATOM 773 N N . TYR A 1 98 ? -12.359 22.460 -17.573 1.00 16.33 97 TYR A N 1
ATOM 774 C CA . TYR A 1 98 ? -13.162 21.371 -18.123 1.00 15.15 97 TYR A CA 1
ATOM 775 C C . TYR A 1 98 ? -13.456 20.341 -17.042 1.00 14.95 97 TYR A C 1
ATOM 776 O O . TYR A 1 98 ? -14.595 19.859 -16.911 1.00 13.60 97 TYR A O 1
ATOM 785 N N . ARG A 1 99 ? -12.435 20.021 -16.229 1.00 15.49 98 ARG A N 1
ATOM 786 C CA . ARG A 1 99 ? -12.611 19.072 -15.136 1.00 15.68 98 ARG A CA 1
ATOM 787 C C . ARG A 1 99 ? -13.526 19.634 -14.054 1.00 14.78 98 ARG A C 1
ATOM 788 O O . ARG A 1 99 ? -14.307 18.892 -13.448 1.00 14.64 98 ARG A O 1
ATOM 796 N N . ILE A 1 100 ? -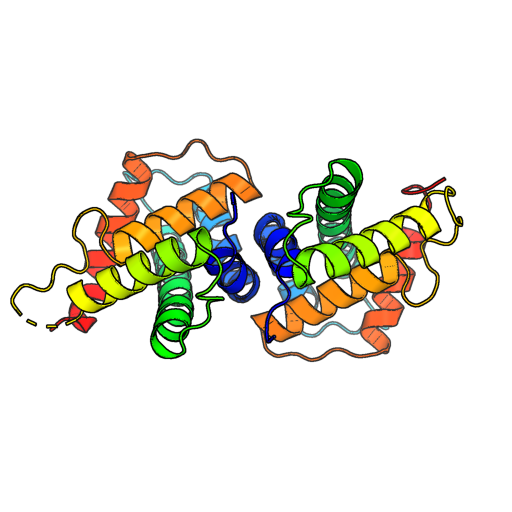13.448 20.941 -13.795 1.00 14.21 99 ILE A N 1
ATOM 797 C CA . ILE A 1 100 ? -14.371 21.548 -12.840 1.00 15.91 99 ILE A CA 1
ATOM 798 C C . ILE A 1 100 ? -15.805 21.491 -13.369 1.00 15.34 99 ILE A C 1
ATOM 799 O O . ILE A 1 100 ? -16.735 21.149 -12.628 1.00 14.73 99 ILE A O 1
ATOM 804 N N . ALA A 1 101 ? -16.008 21.773 -14.665 1.00 14.02 100 ALA A N 1
ATOM 805 C CA . ALA A 1 101 ? -17.342 21.601 -15.233 1.00 13.29 100 ALA A CA 1
ATOM 806 C C . ALA A 1 101 ? -17.821 20.166 -15.067 1.00 13.55 100 ALA A C 1
ATOM 807 O O . ALA A 1 101 ? -18.995 19.928 -14.758 1.00 15.36 100 ALA A O 1
ATOM 809 N N . ASN A 1 102 ? -16.910 19.195 -15.211 1.00 13.89 101 ASN A N 1
ATOM 810 C CA . ASN A 1 102 ? -17.296 17.801 -15.006 1.00 14.30 101 ASN A CA 1
ATOM 811 C C . ASN A 1 102 ? -17.715 17.524 -13.564 1.00 14.07 101 ASN A C 1
ATOM 812 O O . ASN A 1 102 ? -18.660 16.762 -13.329 1.00 14.03 101 ASN A O 1
ATOM 817 N N . VAL A 1 103 ? -17.005 18.100 -12.587 1.00 14.27 102 VAL A 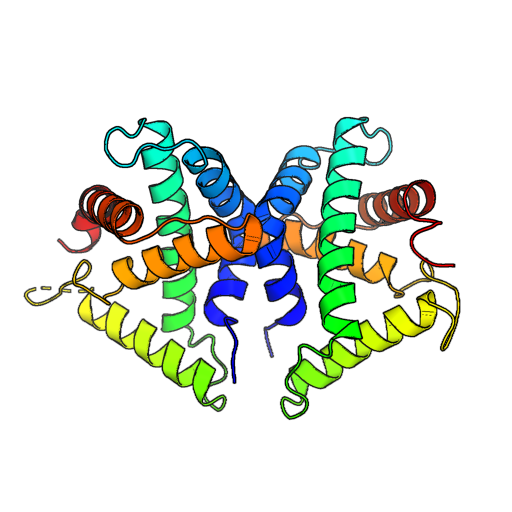N 1
ATOM 818 C CA . VAL A 1 103 ? -17.417 17.963 -11.187 1.00 13.69 102 VAL A CA 1
ATOM 819 C C . VAL A 1 103 ? -18.816 18.544 -10.976 1.00 14.50 102 VAL A C 1
ATOM 820 O O . VAL A 1 103 ? -19.611 18.015 -10.190 1.00 14.22 102 VAL A O 1
ATOM 824 N N . MET A 1 104 ? -19.146 19.629 -11.677 1.00 13.80 103 MET A N 1
ATOM 825 C CA . MET A 1 104 ? -20.473 20.230 -11.521 1.00 15.11 103 MET A CA 1
ATOM 826 C C . MET A 1 104 ? -21.566 19.346 -12.120 1.00 15.61 103 MET A C 1
ATOM 827 O O . MET A 1 104 ? -22.649 19.201 -11.530 1.00 15.10 103 MET A O 1
ATOM 832 N N . LEU A 1 105 ? -21.291 18.718 -13.270 1.00 15.83 104 LEU A N 1
ATOM 833 C CA . LEU A 1 105 ? -22.193 17.698 -13.805 1.00 16.88 104 LEU A CA 1
ATOM 834 C C . LEU A 1 105 ? -22.342 16.526 -12.843 1.00 16.49 104 LEU A C 1
ATOM 835 O O . LEU A 1 105 ? -23.457 16.025 -12.627 1.00 16.02 104 LEU A O 1
ATOM 840 N N . ALA A 1 106 ? -21.224 16.075 -12.256 1.00 15.30 105 ALA A N 1
ATOM 841 C CA . ALA A 1 106 ? -21.274 14.972 -11.298 1.00 14.40 105 ALA A CA 1
ATOM 842 C C . ALA A 1 106 ? -22.134 15.332 -10.096 1.00 13.85 105 ALA A C 1
ATOM 843 O O . ALA A 1 106 ? -22.898 14.496 -9.591 1.00 14.51 105 ALA A O 1
ATOM 845 N N . THR A 1 107 ? -22.001 16.570 -9.622 1.00 15.74 106 THR A N 1
ATOM 846 C CA . THR A 1 107 ? -22.756 17.025 -8.465 1.00 15.73 106 THR A CA 1
ATOM 847 C C . THR A 1 107 ? -24.250 16.906 -8.719 1.00 14.85 106 THR A C 1
ATOM 848 O O . THR A 1 107 ? -24.989 16.402 -7.871 1.00 16.51 106 THR A O 1
ATOM 852 N N . ALA A 1 108 ? -24.705 17.293 -9.909 1.00 15.77 107 ALA A N 1
ATOM 853 C CA . ALA A 1 108 ? -26.130 17.159 -10.215 1.00 17.05 107 ALA A CA 1
ATOM 854 C C . ALA A 1 108 ? -26.542 15.694 -10.315 1.00 17.37 107 ALA A C 1
ATOM 855 O O . ALA A 1 108 ? -27.599 15.293 -9.802 1.00 18.79 107 ALA A O 1
ATOM 857 N N . SER A 1 109 ? -25.706 14.873 -10.946 1.00 17.08 108 SER A N 1
ATOM 858 C CA . SER A 1 109 ? -26.022 13.459 -11.089 1.00 17.52 108 SER A CA 1
ATOM 859 C C . SER A 1 109 ? -26.171 12.790 -9.729 1.00 17.01 108 SER A C 1
ATOM 860 O O . SER A 1 109 ? -27.143 12.062 -9.472 1.00 18.14 108 SER A O 1
ATOM 863 N N . GLN A 1 110 ? -25.230 13.054 -8.827 1.00 13.74 109 GLN A N 1
ATOM 864 C CA . GLN A 1 110 ? -25.186 12.302 -7.583 1.00 15.76 109 GLN A CA 1
ATOM 865 C C . GLN A 1 110 ? -26.096 12.882 -6.512 1.00 15.83 109 GLN A C 1
ATOM 866 O O . GLN A 1 110 ? -26.347 12.210 -5.510 1.00 18.26 109 GLN A O 1
ATOM 872 N N . ASN A 1 111 ? -26.625 14.091 -6.704 1.00 15.24 110 ASN A N 1
ATOM 873 C CA . ASN A 1 111 ? -27.541 14.653 -5.724 1.00 18.19 110 ASN A CA 1
ATOM 874 C C . ASN A 1 111 ? -28.995 14.574 -6.146 1.00 19.62 110 ASN A C 1
ATOM 875 O O . ASN A 1 111 ? -29.839 14.278 -5.298 1.00 22.52 110 ASN A O 1
ATOM 880 N N . VAL A 1 112 ? -29.320 14.819 -7.419 1.00 19.13 111 VAL A N 1
ATOM 881 C CA . VAL A 1 112 ? -30.733 14.862 -7.804 1.00 21.30 111 VAL A CA 1
ATOM 882 C C . VAL A 1 112 ? -31.005 13.951 -8.998 1.00 24.00 111 VAL A C 1
ATOM 883 O O . VAL A 1 112 ? -32.122 13.928 -9.528 1.00 26.32 111 VAL A O 1
ATOM 887 N N . GLY A 1 113 ? -30.001 13.189 -9.424 1.00 20.42 112 GLY A N 1
ATOM 888 C CA . GLY A 1 113 ? -30.224 12.201 -10.462 1.00 19.02 112 GLY A CA 1
ATOM 889 C C . GLY A 1 113 ? -30.441 12.755 -11.848 1.00 26.31 112 GLY A C 1
ATOM 890 O O . GLY A 1 113 ? -31.026 12.069 -12.690 1.00 33.28 112 GLY A O 1
ATOM 891 N N . VAL A 1 114 ? -29.977 13.967 -12.130 1.00 24.85 113 VAL A N 1
ATOM 892 C CA . VAL A 1 114 ? -30.129 14.539 -13.461 1.00 27.46 113 VAL A CA 1
ATOM 893 C C . VAL A 1 114 ? -28.790 14.461 -14.174 1.00 27.01 113 VAL A C 1
ATOM 894 O O . VAL A 1 114 ? -27.727 14.662 -13.565 1.00 25.66 113 VAL A O 1
ATOM 898 N N . THR A 1 115 ? -28.839 14.144 -15.464 1.00 24.07 114 THR A N 1
ATOM 899 C CA . THR A 1 115 ? -27.649 13.904 -16.274 1.00 24.07 114 THR A CA 1
ATOM 900 C C . THR A 1 115 ? -27.596 14.951 -17.375 1.00 27.16 114 THR A C 1
ATOM 901 O O . THR A 1 115 ? -28.291 14.841 -18.390 1.00 30.43 114 THR A O 1
ATOM 905 N N . TRP A 1 116 ? -26.777 15.968 -17.171 1.00 21.18 115 TRP A N 1
ATOM 906 C CA . TRP A 1 116 ? -26.631 17.023 -18.155 1.00 21.25 115 TRP A CA 1
ATOM 907 C C . TRP A 1 116 ? -25.586 16.635 -19.201 1.00 23.44 115 TRP A C 1
ATOM 908 O O . TRP A 1 116 ? -24.734 15.774 -18.971 1.00 23.11 115 TRP A O 1
ATOM 919 N N . GLY A 1 117 ? -25.653 17.286 -20.364 1.00 23.49 116 GLY A N 1
ATOM 920 C CA . GLY A 1 117 ? -24.787 16.961 -21.481 1.00 24.16 116 GLY A CA 1
ATOM 921 C C . GLY A 1 117 ? -24.070 18.184 -22.032 1.00 22.86 116 GLY A C 1
ATOM 922 O O . GLY A 1 117 ? -23.696 19.097 -21.300 1.00 24.14 116 GLY A O 1
ATOM 923 N N . SER A 1 118 ? -23.882 18.187 -23.359 1.00 22.02 117 SER A N 1
ATOM 924 C CA . SER A 1 118 ? -23.028 19.190 -23.995 1.00 21.28 117 SER A CA 1
ATOM 925 C C . SER A 1 118 ? -23.573 20.605 -23.841 1.00 22.71 117 SER A C 1
ATOM 926 O O . SER A 1 118 ? -22.797 21.553 -23.712 1.00 22.59 117 SER A O 1
ATOM 929 N N . ARG A 1 119 ? -24.893 20.784 -23.896 1.00 23.72 118 ARG A N 1
ATOM 930 C CA . ARG A 1 119 ? -25.397 22.155 -23.876 1.00 23.88 118 ARG A CA 1
ATOM 931 C C . ARG A 1 119 ? -25.099 22.825 -22.541 1.00 22.95 118 ARG A C 1
ATOM 932 O O . ARG A 1 119 ? -24.650 23.977 -22.507 1.00 25.59 118 ARG A O 1
ATOM 940 N N . VAL A 1 120 ? -25.300 22.103 -21.436 1.00 23.58 119 VAL A N 1
ATOM 941 C CA . VAL A 1 120 ? -24.956 22.633 -20.115 1.00 21.05 119 VAL A CA 1
ATOM 942 C C . VAL A 1 120 ? -23.444 22.769 -19.963 1.00 20.67 119 VAL A C 1
ATOM 943 O O . VAL A 1 120 ? -22.944 23.793 -19.483 1.00 20.13 119 VAL A O 1
ATOM 947 N N . HIS A 1 121 ? -22.693 21.728 -20.353 1.00 20.41 120 HIS A N 1
ATOM 948 C CA . HIS A 1 121 ? -21.244 21.736 -20.164 1.00 19.46 120 HIS A CA 1
ATOM 949 C C . HIS A 1 121 ? -20.593 22.854 -20.967 1.00 19.91 120 HIS A C 1
ATOM 950 O O . HIS A 1 121 ? -19.729 23.575 -20.454 1.00 18.75 120 HIS A O 1
ATOM 957 N N . GLY A 1 122 ? -21.011 23.023 -22.227 1.00 19.31 121 GLY A N 1
ATOM 958 C CA . GLY A 1 122 ? -20.477 24.109 -23.036 1.00 21.93 121 GLY A CA 1
ATOM 959 C C . GLY A 1 122 ? -20.842 25.478 -22.492 1.00 18.33 121 GLY A C 1
ATOM 960 O O . GLY A 1 122 ? -20.043 26.413 -22.552 1.00 21.71 121 GLY A O 1
ATOM 961 N N . ARG A 1 123 ? -22.052 25.616 -21.955 1.00 20.86 122 ARG A N 1
ATOM 962 C CA . ARG A 1 123 ? -22.428 26.893 -21.360 1.00 22.91 122 ARG A CA 1
ATOM 963 C C . ARG A 1 123 ? -21.601 27.170 -20.106 1.00 21.71 122 ARG A C 1
ATOM 964 O O . ARG A 1 123 ? -21.145 28.298 -19.897 1.00 21.39 122 ARG A O 1
ATOM 972 N N . LEU A 1 124 ? -21.345 26.142 -19.288 1.00 21.76 123 LEU A N 1
ATOM 973 C CA . LEU A 1 124 ? -20.454 26.338 -18.143 1.00 18.76 123 LEU A CA 1
ATOM 974 C C . LEU A 1 124 ? -19.077 26.809 -18.591 1.00 18.58 123 LEU A C 1
ATOM 975 O O . LEU A 1 124 ? -18.508 27.738 -18.003 1.00 19.37 123 LEU A O 1
ATOM 980 N N . MET A 1 125 ? -18.525 26.185 -19.631 1.00 18.73 124 MET A N 1
ATOM 981 C CA . MET A 1 125 ? -17.200 26.575 -20.096 1.00 17.78 124 MET A CA 1
ATOM 982 C C . MET A 1 125 ? -17.192 28.011 -20.608 1.00 20.27 124 MET A C 1
ATOM 983 O O . MET A 1 125 ? -16.204 28.733 -20.416 1.00 21.38 124 MET A O 1
ATOM 988 N N . ALA A 1 126 ? -18.288 28.445 -21.237 1.00 21.44 125 ALA A N 1
ATOM 989 C CA . ALA A 1 126 ? -18.371 29.823 -21.710 1.00 24.22 125 ALA A CA 1
ATOM 990 C C . ALA A 1 126 ? -18.447 30.799 -20.547 1.00 22.53 125 ALA A C 1
ATOM 991 O O . ALA A 1 126 ? -17.806 31.857 -20.574 1.00 23.49 125 ALA A O 1
ATOM 993 N N . ILE A 1 127 ? -19.224 30.460 -19.518 1.00 19.84 126 ILE A N 1
ATOM 994 C CA . ILE A 1 127 ? -19.245 31.265 -18.302 1.00 20.80 126 ILE A CA 1
ATOM 995 C C . ILE A 1 127 ? -17.841 31.372 -17.713 1.00 21.90 126 ILE A C 1
ATOM 996 O O . ILE A 1 127 ? -17.389 32.456 -17.329 1.00 22.48 126 ILE A O 1
ATOM 1001 N N . PHE A 1 128 ? -17.122 30.245 -17.638 1.00 18.98 127 PHE A N 1
ATOM 1002 C CA . PHE A 1 128 ? -15.800 30.274 -17.025 1.00 19.15 127 PHE A CA 1
ATOM 1003 C C . PHE A 1 128 ? -14.838 31.132 -17.838 1.00 21.28 127 PHE A C 1
ATOM 1004 O O . PHE A 1 128 ? -14.003 31.849 -17.272 1.00 23.41 127 PHE A O 1
ATOM 1012 N N . GLN A 1 129 ? -14.934 31.051 -19.167 1.00 21.66 128 GLN A N 1
ATOM 1013 C CA . GLN A 1 129 ? -14.130 31.905 -20.042 1.00 28.22 128 GLN A CA 1
ATOM 1014 C C . GLN A 1 129 ? -14.422 33.379 -19.792 1.00 25.48 128 GLN A C 1
ATOM 1015 O O . GLN A 1 129 ? -13.516 34.219 -19.837 1.00 31.57 128 GLN A O 1
ATOM 1021 N N . ASP A 1 130 ? -15.687 33.709 -19.536 1.00 26.05 129 ASP A N 1
ATOM 1022 C CA . ASP A 1 130 ? -16.075 35.096 -19.289 1.00 26.51 129 ASP A CA 1
ATOM 1023 C C . ASP A 1 130 ? -15.575 35.585 -17.933 1.00 31.86 129 ASP A C 1
ATOM 1024 O O . ASP A 1 130 ? -15.053 36.701 -17.824 1.00 31.29 129 ASP A O 1
ATOM 1029 N N . LYS A 1 131 ? -15.716 34.762 -16.889 1.00 22.69 130 LYS A N 1
ATOM 1030 C CA . LYS A 1 131 ? -15.506 35.192 -15.512 1.00 25.31 130 LYS A CA 1
ATOM 1031 C C . LYS A 1 131 ? -14.084 34.992 -15.001 1.00 23.81 130 LYS A C 1
ATOM 1032 O O . LYS A 1 131 ? -13.641 35.750 -14.131 1.00 28.56 130 LYS A O 1
ATOM 1038 N N . PHE A 1 132 ? -13.360 33.980 -15.492 1.00 23.72 131 PHE A N 1
ATOM 1039 C CA . PHE A 1 132 ? -12.166 33.506 -14.795 1.00 24.27 131 PHE A CA 1
ATOM 1040 C C . PHE A 1 132 ? -10.889 33.612 -15.627 1.00 28.49 131 PHE A C 1
ATOM 1041 O O . PHE A 1 132 ? -9.879 32.996 -15.271 1.00 29.29 131 PHE A O 1
ATOM 1049 N N . LYS A 1 133 ? -10.895 34.376 -16.721 1.00 27.33 132 LYS A N 1
ATOM 1050 C CA . LYS A 1 133 ? -9.681 34.501 -17.529 1.00 29.03 132 LYS A CA 1
ATOM 1051 C C . LYS A 1 133 ? -8.477 34.959 -16.709 1.00 33.66 132 LYS A C 1
ATOM 1052 O O . LYS A 1 133 ? -7.335 34.633 -17.059 1.00 36.84 132 LYS A O 1
ATOM 1058 N N . GLN A 1 134 ? -8.696 35.704 -15.623 1.00 30.96 133 GLN A N 1
ATOM 1059 C CA . GLN A 1 134 ? -7.596 36.210 -14.806 1.00 30.15 133 GLN A CA 1
ATOM 1060 C C . GLN A 1 134 ? -7.234 35.301 -13.634 1.00 34.55 133 GLN A C 1
ATOM 1061 O O . GLN A 1 134 ? -6.359 35.658 -12.840 1.00 31.38 133 GLN A O 1
ATOM 1067 N N . ARG A 1 135 ? -7.867 34.133 -13.506 1.00 28.64 134 ARG A N 1
ATOM 1068 C CA . ARG A 1 135 ? -7.494 33.221 -12.430 1.00 29.25 134 ARG A CA 1
ATOM 1069 C C . ARG A 1 135 ? -6.153 32.554 -12.697 1.00 29.81 134 ARG A C 1
ATOM 1070 O O . ARG A 1 135 ? -5.553 32.002 -11.767 1.00 29.66 134 ARG A O 1
ATOM 1078 N N . TYR A 1 136 ? -5.683 32.593 -13.942 1.00 27.90 135 TYR A N 1
ATOM 1079 C CA . TYR A 1 136 ? -4.339 32.187 -14.317 1.00 28.65 135 TYR A CA 1
ATOM 1080 C C . TYR A 1 136 ? -3.716 33.297 -15.155 1.00 33.83 135 TYR A C 1
ATOM 1081 O O . TYR A 1 136 ? -4.415 34.137 -15.725 1.00 30.68 135 TYR A O 1
ATOM 1090 N N . GLU A 1 137 ? -2.388 33.309 -15.211 1.00 35.86 136 GLU A N 1
ATOM 1091 C CA . GLU A 1 137 ? -1.690 34.330 -15.991 1.00 33.51 136 GLU A CA 1
ATOM 1092 C C . GLU A 1 137 ? -1.671 33.982 -17.474 1.00 34.59 136 GLU A C 1
ATOM 1093 O O . GLU A 1 137 ? -1.913 32.836 -17.853 1.00 34.95 136 GLU A O 1
ATOM 1099 N N . SER B 1 1 ? -4.352 7.264 8.007 1.00 22.29 0 SER B N 1
ATOM 1100 C CA . SER B 1 1 ? -4.152 8.608 7.474 1.00 21.25 0 SER B CA 1
ATOM 1101 C C . SER B 1 1 ? -5.328 9.500 7.850 1.00 25.18 0 SER B C 1
ATOM 1102 O O . SER B 1 1 ? -6.414 9.016 8.152 1.00 26.36 0 SER B O 1
ATOM 1105 N N . MET B 1 2 ? -5.114 10.810 7.831 1.00 22.24 1 MET B N 1
ATOM 1106 C CA . MET B 1 2 ? -6.182 11.753 8.156 1.00 22.35 1 MET B CA 1
ATOM 1107 C C . MET B 1 2 ? -7.127 11.878 6.963 1.00 23.41 1 MET B C 1
ATOM 1108 O O . MET B 1 2 ? -6.782 12.482 5.944 1.00 22.83 1 MET B O 1
ATOM 1113 N N . SER B 1 3 ? -8.324 11.319 7.085 1.00 22.24 2 SER B N 1
ATOM 1114 C CA . SER B 1 3 ? -9.260 11.391 5.977 1.00 25.28 2 SER B CA 1
ATOM 1115 C C . SER B 1 3 ? -10.669 11.235 6.517 1.00 22.21 2 SER B C 1
ATOM 1116 O O . SER B 1 3 ? -10.878 10.628 7.567 1.00 22.46 2 SER B O 1
ATOM 1119 N N . ASN B 1 4 ? -11.626 11.792 5.789 1.00 20.54 3 ASN B N 1
ATOM 1120 C CA . ASN B 1 4 ? -13.034 11.696 6.148 1.00 18.53 3 ASN B CA 1
ATOM 1121 C C . ASN B 1 4 ? -13.829 11.144 4.980 1.00 18.51 3 ASN B C 1
ATOM 1122 O O . ASN B 1 4 ? -14.934 11.613 4.682 1.00 18.50 3 ASN B O 1
ATOM 1127 N N . THR B 1 5 ? -13.281 10.132 4.296 1.00 18.06 4 THR B N 1
ATOM 1128 C CA . THR B 1 5 ? -13.851 9.734 3.009 1.00 17.07 4 THR B CA 1
ATOM 1129 C C . THR B 1 5 ? -15.252 9.141 3.162 1.00 18.29 4 THR B C 1
ATOM 1130 O O . THR B 1 5 ? -16.103 9.332 2.286 1.00 17.55 4 THR B O 1
ATOM 1134 N N . ILE B 1 6 ? -15.510 8.404 4.248 1.00 15.90 5 ILE B N 1
ATOM 1135 C CA . ILE B 1 6 ? -16.828 7.795 4.439 1.00 17.08 5 ILE B CA 1
ATOM 1136 C C . ILE B 1 6 ? -17.911 8.865 4.510 1.00 18.64 5 ILE B C 1
ATOM 1137 O O . ILE B 1 6 ? -18.943 8.773 3.833 1.00 17.97 5 ILE B O 1
ATOM 1142 N N . SER B 1 7 ? -17.689 9.904 5.319 1.00 18.38 6 SER B N 1
ATOM 1143 C CA . SER B 1 7 ? -18.684 10.965 5.432 1.00 18.97 6 SER B CA 1
ATOM 1144 C C . SER B 1 7 ? -18.677 11.888 4.212 1.00 17.39 6 SER B C 1
ATOM 1145 O O . SER B 1 7 ? -19.753 12.295 3.760 1.00 17.58 6 SER B O 1
ATOM 1148 N N . ASP B 1 8 ? -17.493 12.217 3.663 1.00 17.71 7 ASP B N 1
ATOM 1149 C CA . ASP B 1 8 ? -17.411 13.046 2.448 1.00 17.56 7 ASP B CA 1
ATOM 1150 C C . ASP B 1 8 ? -18.259 12.470 1.332 1.00 18.22 7 ASP B C 1
ATOM 1151 O O . ASP B 1 8 ? -18.934 13.206 0.600 1.00 15.90 7 ASP B O 1
ATOM 1156 N N . ARG B 1 9 ? -18.184 11.149 1.145 1.00 16.53 8 ARG B N 1
ATOM 1157 C CA . ARG B 1 9 ? -18.915 10.508 0.064 1.00 15.51 8 ARG B CA 1
ATOM 1158 C C . ARG B 1 9 ? -20.406 10.782 0.184 1.00 15.92 8 ARG B C 1
ATOM 1159 O O . ARG B 1 9 ? -21.076 11.072 -0.812 1.00 16.74 8 ARG B O 1
ATOM 1167 N N . ILE B 1 10 ? -20.942 10.695 1.401 1.00 14.97 9 ILE B N 1
ATOM 1168 C CA . ILE B 1 10 ? -22.372 10.884 1.613 1.00 14.39 9 ILE B CA 1
ATOM 1169 C C . ILE B 1 10 ? -22.732 12.364 1.598 1.00 15.47 9 ILE B C 1
ATOM 1170 O O . ILE B 1 10 ? -23.750 12.751 1.016 1.00 15.70 9 ILE B O 1
ATOM 1175 N N . VAL B 1 11 ? -21.900 13.215 2.209 1.00 14.85 10 VAL B N 1
ATOM 1176 C CA . VAL B 1 11 ? -22.189 14.653 2.238 1.00 13.71 10 VAL B CA 1
ATOM 1177 C C . VAL B 1 11 ? -22.196 15.227 0.830 1.00 15.87 10 VAL B C 1
ATOM 1178 O O . VAL B 1 11 ? -23.037 16.074 0.494 1.00 16.21 10 VAL B O 1
ATOM 1182 N N . ALA B 1 12 ? -21.279 14.758 -0.028 1.00 14.63 11 ALA B N 1
ATOM 1183 C CA . ALA B 1 12 ? -21.253 15.197 -1.418 1.00 14.09 11 ALA B CA 1
ATOM 1184 C C . ALA B 1 12 ? -22.480 14.747 -2.200 1.00 15.60 11 ALA B C 1
ATOM 1185 O O . ALA B 1 12 ? -22.666 15.221 -3.325 1.00 14.39 11 ALA B O 1
ATOM 1187 N N . ARG B 1 13 ? -23.290 13.843 -1.636 1.00 14.67 12 ARG B N 1
ATOM 1188 C CA . ARG B 1 13 ? -24.545 13.383 -2.211 1.00 15.35 12 ARG B CA 1
ATOM 1189 C C . ARG B 1 13 ? -25.738 13.907 -1.430 1.00 15.71 12 ARG B C 1
ATOM 1190 O O . ARG B 1 13 ? -26.877 13.470 -1.665 1.00 17.61 12 ARG B O 1
ATOM 1198 N N . SER B 1 14 ? -25.491 14.844 -0.513 1.00 14.20 13 SER B N 1
ATOM 1199 C CA . SER B 1 14 ? -26.490 15.395 0.393 1.00 15.48 13 SER B CA 1
ATOM 1200 C C . SER B 1 14 ? -26.370 16.914 0.454 1.00 16.80 13 SER B C 1
ATOM 1201 O O . SER B 1 14 ? -26.653 17.516 1.491 1.00 17.07 13 SER B O 1
ATOM 1204 N N . VAL B 1 15 ? -25.934 17.551 -0.640 1.00 15.83 14 VAL B N 1
ATOM 1205 C CA . VAL B 1 15 ? -25.571 18.963 -0.534 1.00 15.26 14 VAL B CA 1
ATOM 1206 C C . VAL B 1 15 ? -26.795 19.834 -0.264 1.00 16.37 14 VAL B C 1
ATOM 1207 O O . VAL B 1 15 ? -26.681 20.859 0.425 1.00 16.97 14 VAL B O 1
ATOM 1211 N N . ILE B 1 16 ? -27.970 19.458 -0.783 1.00 17.58 15 ILE B N 1
ATOM 1212 C CA . ILE B 1 16 ? -29.151 20.291 -0.564 1.00 16.16 15 ILE B CA 1
ATOM 1213 C C . ILE B 1 16 ? -29.556 20.236 0.900 1.00 18.53 15 ILE B C 1
ATOM 1214 O O . ILE B 1 16 ? -29.805 21.272 1.530 1.00 17.39 15 ILE B O 1
ATOM 1219 N N . GLU B 1 17 ? -29.573 19.031 1.477 1.00 17.07 16 GLU B N 1
ATOM 1220 C CA . GLU B 1 17 ? -29.915 18.882 2.891 1.00 17.37 16 GLU B CA 1
ATOM 1221 C C . GLU B 1 17 ? -28.850 19.502 3.784 1.00 18.62 16 GLU B C 1
ATOM 1222 O O . GLU B 1 17 ? -29.162 20.101 4.819 1.00 19.23 16 GLU B O 1
ATOM 1228 N N . ALA B 1 18 ? -27.581 19.345 3.414 1.00 17.07 17 ALA B N 1
ATOM 1229 C CA . ALA B 1 18 ? -26.497 19.906 4.211 1.00 16.30 17 ALA B CA 1
ATOM 1230 C C . ALA B 1 18 ? -26.541 21.432 4.219 1.00 18.44 17 ALA B C 1
ATOM 1231 O O . ALA B 1 18 ? -26.379 22.059 5.273 1.00 17.43 17 ALA B O 1
ATOM 1233 N N . ALA B 1 19 ? -26.744 22.043 3.045 1.00 18.70 18 ALA B N 1
ATOM 1234 C CA . ALA B 1 19 ? -26.788 23.500 2.966 1.00 17.18 18 ALA B CA 1
ATOM 1235 C C . ALA B 1 19 ? -27.989 24.048 3.719 1.00 21.13 18 ALA B C 1
ATOM 1236 O O . ALA B 1 19 ? -27.877 25.069 4.412 1.00 21.03 18 ALA B O 1
ATOM 1238 N N . ARG B 1 20 ? -29.136 23.373 3.611 1.00 18.69 19 ARG B N 1
ATOM 1239 C CA . ARG B 1 20 ? -30.316 23.822 4.343 1.00 21.20 19 ARG B CA 1
ATOM 1240 C C . ARG B 1 20 ? -30.048 23.851 5.840 1.00 22.72 19 ARG B C 1
ATOM 1241 O O . ARG B 1 20 ? -30.412 24.814 6.527 1.00 23.49 19 ARG B O 1
ATOM 1249 N N . PHE B 1 21 ? -29.397 22.810 6.360 1.00 19.23 20 PHE B N 1
ATOM 1250 C CA . PHE B 1 21 ? -29.092 22.760 7.787 1.00 20.67 20 PHE B CA 1
ATOM 1251 C C . PHE B 1 21 ? -28.145 23.885 8.196 1.00 24.71 20 PHE B C 1
ATOM 1252 O O . PHE B 1 21 ? -28.408 24.616 9.158 1.00 24.05 20 PHE B O 1
ATOM 1260 N N . ILE B 1 22 ? -27.022 24.023 7.489 1.00 19.79 21 ILE B N 1
ATOM 1261 C CA . ILE B 1 22 ? -26.042 25.048 7.829 1.00 21.84 21 ILE B CA 1
ATOM 1262 C C . ILE B 1 22 ? -26.687 26.426 7.799 1.00 25.30 21 ILE B C 1
ATOM 1263 O O . ILE B 1 22 ? -26.570 27.204 8.749 1.00 26.04 21 ILE B O 1
ATOM 1268 N N . GLN B 1 23 ? -27.392 26.742 6.716 1.00 22.98 22 GLN B N 1
ATOM 1269 C CA . GLN B 1 23 ? -27.931 28.094 6.594 1.00 24.93 22 GLN B CA 1
AT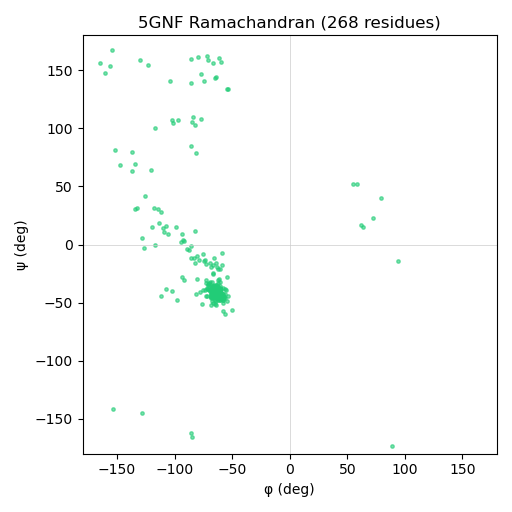OM 1270 C C . GLN B 1 23 ? -29.066 28.336 7.581 1.00 28.89 22 GLN B C 1
ATOM 1271 O O . GLN B 1 23 ? -29.214 29.457 8.083 1.00 30.78 22 GLN B O 1
ATOM 1277 N N . SER B 1 24 ? -29.858 27.306 7.887 1.00 27.44 23 SER B N 1
ATOM 1278 C CA . SER B 1 24 ? -30.923 27.446 8.878 1.00 25.81 23 SER B CA 1
ATOM 1279 C C . SER B 1 24 ? -30.362 27.722 10.272 1.00 30.06 23 SER B C 1
ATOM 1280 O O . SER B 1 24 ? -30.926 28.526 11.025 1.00 36.51 23 SER B O 1
ATOM 1283 N N . TRP B 1 25 ? -29.250 27.085 10.631 1.00 25.89 24 TRP B N 1
ATOM 1284 C CA . TRP B 1 25 ? -28.732 27.158 11.992 1.00 25.19 24 TRP B CA 1
ATOM 1285 C C . TRP B 1 25 ? -27.683 28.248 12.203 1.00 30.18 24 TRP B C 1
ATOM 1286 O O . TRP B 1 25 ? -27.173 28.379 13.321 1.00 30.26 24 TRP B O 1
ATOM 1297 N N . GLU B 1 26 ? -27.361 29.053 11.186 1.00 33.32 25 GLU B N 1
ATOM 1298 C CA . GLU B 1 26 ? -26.295 30.038 11.372 1.00 37.97 25 GLU B CA 1
ATOM 1299 C C . GLU B 1 26 ? -26.680 31.121 12.379 1.00 40.66 25 GLU B C 1
ATOM 1300 O O . GLU B 1 26 ? -25.798 31.702 13.021 1.00 44.46 25 GLU B O 1
ATOM 1306 N N . ASP B 1 27 ? -27.972 31.390 12.558 1.00 40.09 26 ASP B N 1
ATOM 1307 C CA . ASP B 1 27 ? -28.424 32.273 13.628 1.00 47.58 26 ASP B CA 1
ATOM 1308 C C . ASP B 1 27 ? -29.236 31.530 14.682 1.00 47.26 26 ASP B C 1
ATOM 1309 O O . ASP B 1 27 ? -29.972 32.157 15.451 1.00 48.17 26 ASP B O 1
ATOM 1314 N N . ALA B 1 28 ? -29.116 30.206 14.735 1.00 42.67 27 ALA B N 1
ATOM 1315 C CA . ALA B 1 28 ? -29.995 29.419 15.585 1.00 40.60 27 ALA B CA 1
ATOM 1316 C C . ALA B 1 28 ? -29.610 29.557 17.051 1.00 43.95 27 ALA B C 1
ATOM 1317 O O . ALA B 1 28 ? -28.428 29.607 17.404 1.00 44.44 27 ALA B O 1
ATOM 1319 N N . ASP B 1 29 ? -30.631 29.637 17.903 1.00 45.89 28 ASP B N 1
ATOM 1320 C CA . ASP B 1 29 ? -30.465 29.537 19.342 1.00 46.79 28 ASP B CA 1
ATOM 1321 C C . ASP B 1 29 ? -30.886 28.136 19.748 1.00 43.43 28 ASP B C 1
ATOM 1322 O O . ASP B 1 29 ? -32.088 27.833 19.720 1.00 43.88 28 ASP B O 1
ATOM 1327 N N . PRO B 1 30 ? -29.956 27.248 20.111 1.00 42.42 29 PRO B N 1
ATOM 1328 C CA . PRO B 1 30 ? -30.355 25.868 20.432 1.00 43.47 29 PRO B CA 1
ATOM 1329 C C . PRO B 1 30 ? -31.355 25.793 21.566 1.00 46.23 29 PRO B C 1
ATOM 1330 O O . PRO B 1 30 ? -32.027 24.766 21.715 1.00 45.38 29 PRO B O 1
ATOM 1334 N N . ASP B 1 31 ? -31.485 26.861 22.354 1.00 48.50 30 ASP B N 1
ATOM 1335 C CA . ASP B 1 31 ? -32.446 26.931 23.444 1.00 50.41 30 ASP B CA 1
ATOM 1336 C C . ASP B 1 31 ? -33.840 27.306 22.982 1.00 49.72 30 ASP B C 1
ATOM 1337 O O . ASP B 1 31 ? -34.803 27.101 23.728 1.00 51.48 30 ASP B O 1
ATOM 1342 N N . SER B 1 32 ? -33.970 27.834 21.773 1.00 48.43 31 SER B N 1
ATOM 1343 C CA . SER B 1 32 ? -35.267 28.250 21.272 1.00 47.44 31 SER B CA 1
ATOM 1344 C C . SER B 1 32 ? -35.195 28.108 19.751 1.00 45.01 31 SER B C 1
ATOM 1345 O O . SER B 1 32 ? -34.935 29.063 19.016 1.00 45.58 31 SER B O 1
ATOM 1348 N N . LEU B 1 33 ? -35.389 26.878 19.285 1.00 45.52 32 LEU B N 1
ATOM 1349 C CA . LEU B 1 33 ? -35.337 26.569 17.865 1.00 42.44 32 LEU B CA 1
ATOM 1350 C C . LEU B 1 33 ? -36.692 26.807 17.221 1.00 40.30 32 LEU B C 1
ATOM 1351 O O . LEU B 1 33 ? -37.734 26.469 17.792 1.00 38.59 32 LEU B O 1
ATOM 1356 N N . THR B 1 34 ? -36.670 27.378 16.021 1.00 38.91 33 THR B N 1
ATOM 1357 C CA . THR B 1 34 ? -37.867 27.400 15.198 1.00 35.46 33 THR B CA 1
ATOM 1358 C C . THR B 1 34 ? -38.164 26.001 14.669 1.00 37.66 33 THR B C 1
ATOM 1359 O O . THR B 1 34 ? -37.301 25.117 14.654 1.00 34.18 33 THR B O 1
ATOM 1363 N N . GLU B 1 35 ? -39.407 25.804 14.226 1.00 36.30 34 GLU B N 1
ATOM 1364 C CA . GLU B 1 35 ? -39.769 24.525 13.626 1.00 36.68 34 GLU B CA 1
ATOM 1365 C C . GLU B 1 35 ? -38.934 24.249 12.380 1.00 35.36 34 GLU B C 1
ATOM 1366 O O . GLU B 1 35 ? -38.501 23.111 12.154 1.00 34.32 34 GLU B O 1
ATOM 1372 N N . ASP B 1 36 ? -38.692 25.277 11.561 1.00 35.54 35 ASP B N 1
ATOM 1373 C CA . ASP B 1 36 ? -37.903 25.070 10.350 1.00 33.97 35 ASP B CA 1
ATOM 1374 C C . ASP B 1 36 ? -36.494 24.613 10.687 1.00 32.85 35 ASP B C 1
ATOM 1375 O O . ASP B 1 36 ? -35.926 23.763 9.990 1.00 31.91 35 ASP B O 1
ATOM 1380 N N . GLN B 1 37 ? -35.919 25.156 11.760 1.00 28.30 36 GLN B N 1
ATOM 1381 C CA . GLN B 1 37 ? -34.589 24.730 12.180 1.00 31.25 36 GLN B CA 1
ATOM 1382 C C . GLN B 1 37 ? -34.592 23.269 12.612 1.00 30.31 36 GLN B C 1
ATOM 1383 O O . GLN B 1 37 ? -33.644 22.528 12.328 1.00 28.30 36 GLN B O 1
ATOM 1389 N N . VAL B 1 38 ? -35.663 22.831 13.278 1.00 29.89 37 VAL B N 1
ATOM 1390 C CA . VAL B 1 38 ? -35.780 21.432 13.679 1.00 29.03 37 VAL B CA 1
ATOM 1391 C C . VAL B 1 38 ? -35.861 20.534 12.452 1.00 29.22 37 VAL B C 1
ATOM 1392 O O . VAL B 1 38 ? -35.164 19.514 12.358 1.00 28.93 37 VAL B O 1
ATOM 1396 N N . LEU B 1 39 ? -36.717 20.905 11.495 1.00 27.63 38 LEU B N 1
ATOM 1397 C CA . LEU B 1 39 ? -36.890 20.121 10.276 1.00 26.13 38 LEU B CA 1
ATOM 1398 C C . LEU B 1 39 ? -35.612 20.093 9.442 1.00 24.73 38 LEU B C 1
ATOM 1399 O O . LEU B 1 39 ? -35.288 19.066 8.828 1.00 26.13 38 LEU B O 1
ATOM 1404 N N . ALA B 1 40 ? -34.885 21.213 9.394 1.00 24.66 39 ALA B N 1
ATOM 1405 C CA . ALA B 1 40 ? -33.628 21.257 8.644 1.00 23.20 39 ALA B CA 1
ATOM 1406 C C . ALA B 1 40 ? -32.590 20.311 9.242 1.00 24.26 39 ALA B C 1
ATOM 1407 O O . ALA B 1 40 ? -31.869 19.619 8.507 1.00 23.37 39 ALA B O 1
ATOM 1409 N N . ALA B 1 41 ? -32.498 20.262 10.574 1.00 24.33 40 ALA B N 1
ATOM 1410 C CA . ALA B 1 41 ? -31.563 19.333 11.207 1.00 21.66 40 ALA B CA 1
ATOM 1411 C C . ALA B 1 41 ? -32.002 17.891 10.998 1.00 22.85 40 ALA B C 1
ATOM 1412 O O . ALA B 1 41 ? -31.186 17.026 10.656 1.00 22.93 40 ALA B O 1
ATOM 1414 N N . ALA B 1 42 ? -33.296 17.607 11.187 1.00 23.36 41 ALA B N 1
ATOM 1415 C CA . ALA B 1 42 ? -33.762 16.234 11.032 1.00 21.19 41 ALA B CA 1
ATOM 1416 C C . ALA B 1 42 ? -33.599 15.756 9.598 1.00 23.01 41 ALA B C 1
ATOM 1417 O O . ALA B 1 42 ? -33.276 14.586 9.360 1.00 22.07 41 ALA B O 1
ATOM 1419 N N . GLY B 1 43 ? -33.794 16.650 8.626 1.00 21.67 42 GLY B N 1
ATOM 1420 C CA . GLY B 1 43 ? -33.697 16.247 7.232 1.00 23.94 42 GLY B CA 1
ATOM 1421 C C . GLY B 1 43 ? -32.287 15.857 6.828 1.00 21.27 42 GLY B C 1
ATOM 1422 O O . GLY B 1 43 ? -32.092 14.886 6.088 1.00 19.72 42 GLY B O 1
ATOM 1423 N N . PHE B 1 44 ? -31.296 16.615 7.296 1.00 21.42 43 PHE B N 1
ATOM 1424 C CA . PHE B 1 44 ? -29.901 16.277 7.029 1.00 16.47 43 PHE B CA 1
ATOM 1425 C C . PHE B 1 44 ? -29.514 14.975 7.732 1.00 18.27 43 PHE B C 1
ATOM 1426 O O . PHE B 1 44 ? -28.882 14.104 7.124 1.00 18.30 43 PHE B O 1
ATOM 1434 N N . ALA B 1 45 ? -29.926 14.803 8.994 1.00 17.77 44 ALA B N 1
ATOM 1435 C CA . ALA B 1 45 ? -29.601 13.573 9.719 1.00 18.32 44 ALA B CA 1
ATOM 1436 C C . ALA B 1 45 ? -30.206 12.342 9.046 1.00 18.68 44 ALA B C 1
ATOM 1437 O O . ALA B 1 45 ? -29.546 11.298 8.924 1.00 17.87 44 ALA B O 1
ATOM 1439 N N . ALA B 1 46 ? -31.459 12.440 8.591 1.00 18.21 45 ALA B N 1
ATOM 1440 C CA . ALA B 1 46 ? -32.099 11.303 7.940 1.00 18.73 45 ALA B CA 1
ATOM 1441 C C . ALA B 1 46 ? -31.410 10.943 6.635 1.00 16.53 45 ALA B C 1
ATOM 1442 O O . ALA B 1 46 ? -31.290 9.760 6.298 1.00 19.11 45 ALA B O 1
ATOM 1444 N N . ARG B 1 47 ? -30.949 11.948 5.891 1.00 20.32 46 ARG B N 1
ATOM 1445 C CA . ARG B 1 47 ? -30.207 11.697 4.664 1.00 22.19 46 ARG B CA 1
ATOM 1446 C C . ARG B 1 47 ? -28.872 11.033 4.967 1.00 16.96 46 ARG B C 1
ATOM 1447 O O . ARG B 1 47 ? -28.483 10.068 4.300 1.00 17.86 46 ARG B O 1
ATOM 1455 N N . LEU B 1 48 ? -28.156 11.539 5.976 1.00 17.09 47 LEU B N 1
ATOM 1456 C CA . LEU B 1 48 ? -26.907 10.907 6.395 1.00 15.84 47 LEU B CA 1
ATOM 1457 C C . LEU B 1 48 ? -27.140 9.467 6.836 1.00 18.88 47 LEU B C 1
ATOM 1458 O O . LEU B 1 48 ? -26.379 8.569 6.462 1.00 17.84 47 LEU B O 1
ATOM 1463 N N . HIS B 1 49 ? -28.218 9.220 7.585 1.00 17.45 48 HIS B N 1
ATOM 1464 C CA . HIS B 1 49 ? -28.518 7.858 8.020 1.00 17.89 48 HIS B CA 1
ATOM 1465 C C . HIS B 1 49 ? -28.664 6.915 6.833 1.00 18.73 48 HIS B C 1
ATOM 1466 O O . HIS B 1 49 ? -28.119 5.804 6.834 1.00 17.55 48 HIS B O 1
ATOM 1473 N N . GLU B 1 50 ? -29.433 7.326 5.822 1.00 18.56 49 GLU B N 1
ATOM 1474 C CA . GLU B 1 50 ? -29.664 6.466 4.665 1.00 21.23 49 GLU B CA 1
ATOM 1475 C C . GLU B 1 50 ? -28.351 6.097 3.989 1.00 18.56 49 GLU B C 1
ATOM 1476 O O . GLU B 1 50 ? -28.101 4.927 3.679 1.00 18.79 49 GLU B O 1
ATOM 1482 N N . GLY B 1 51 ? -27.486 7.090 3.774 1.00 18.59 50 GLY B N 1
ATOM 1483 C CA . GLY B 1 51 ? -26.215 6.822 3.126 1.00 18.17 50 GLY B CA 1
ATOM 1484 C C . GLY B 1 51 ? -25.277 5.985 3.977 1.00 16.19 50 GLY B C 1
ATOM 1485 O O . GLY B 1 51 ? -24.551 5.135 3.449 1.00 17.27 50 GLY B O 1
ATOM 1486 N N . LEU B 1 52 ? -25.274 6.216 5.298 1.00 17.56 51 LEU B N 1
ATOM 1487 C CA . LEU B 1 52 ? -24.380 5.474 6.189 1.00 16.82 51 LEU B CA 1
ATOM 1488 C C . LEU B 1 52 ? -24.835 4.030 6.341 1.00 17.92 51 LEU B C 1
ATOM 1489 O O . LEU B 1 52 ? -24.006 3.112 6.384 1.00 17.74 51 LEU B O 1
ATOM 1494 N N . GLN B 1 53 ? -26.146 3.799 6.381 1.00 17.81 52 GLN B N 1
ATOM 1495 C CA . GLN B 1 53 ? -26.629 2.425 6.451 1.00 19.46 52 GLN B CA 1
ATOM 1496 C C . GLN B 1 53 ? -26.255 1.649 5.197 1.00 16.96 52 GLN B C 1
ATOM 1497 O O . GLN B 1 53 ? -25.857 0.481 5.274 1.00 19.10 52 GLN B O 1
ATOM 1503 N N . ALA B 1 54 ? -26.380 2.289 4.030 1.00 17.38 53 ALA B N 1
ATOM 1504 C CA . ALA B 1 54 ? -25.935 1.675 2.788 1.00 17.16 53 ALA B CA 1
ATOM 1505 C C . ALA B 1 54 ? -24.438 1.391 2.821 1.00 18.64 53 ALA B C 1
ATOM 1506 O O . ALA B 1 54 ? -23.993 0.322 2.389 1.00 19.06 53 ALA B O 1
ATOM 1508 N N . THR B 1 55 ? -23.648 2.326 3.355 1.00 18.72 54 THR B N 1
ATOM 1509 C CA . THR B 1 55 ? -22.203 2.117 3.458 1.00 17.92 54 THR B CA 1
ATOM 1510 C C . THR B 1 55 ? -21.893 0.871 4.277 1.00 19.14 54 THR B C 1
ATOM 1511 O O . THR B 1 55 ? -21.073 0.033 3.879 1.00 17.58 54 THR B O 1
ATOM 1515 N N . VAL B 1 56 ? -22.555 0.727 5.422 1.00 18.81 55 VAL B N 1
ATOM 1516 C CA . VAL B 1 56 ? -22.297 -0.425 6.285 1.00 18.58 55 VAL B CA 1
ATOM 1517 C C . VAL B 1 56 ? -22.745 -1.722 5.615 1.00 20.76 55 VAL B C 1
ATOM 1518 O O . VAL B 1 56 ? -21.985 -2.699 5.549 1.00 18.18 55 VAL B O 1
ATOM 1522 N N . LEU B 1 57 ? -23.987 -1.759 5.118 1.00 19.91 56 LEU B N 1
ATOM 1523 C CA . LEU B 1 57 ? -24.506 -3.019 4.583 1.00 17.66 56 LEU B CA 1
ATOM 1524 C C . LEU B 1 57 ? -23.757 -3.453 3.327 1.00 22.26 56 LEU B C 1
ATOM 1525 O O . LEU B 1 57 ? -23.564 -4.654 3.098 1.00 20.64 56 LEU B O 1
ATOM 1530 N N . GLN B 1 58 ? -23.343 -2.507 2.491 1.00 19.00 57 GLN B N 1
ATOM 1531 C CA . GLN B 1 58 ? -22.600 -2.839 1.280 1.00 19.39 57 GLN B CA 1
ATOM 1532 C C . GLN B 1 58 ? -21.098 -2.890 1.508 1.00 20.85 57 GLN B C 1
ATOM 1533 O O . GLN B 1 58 ? -20.353 -3.215 0.576 1.00 21.56 57 GLN B O 1
ATOM 1539 N N . ARG B 1 59 ? -20.644 -2.562 2.720 1.00 20.70 58 ARG B N 1
ATOM 1540 C CA . ARG B 1 59 ? -19.223 -2.500 3.060 1.00 20.41 58 ARG B CA 1
ATOM 1541 C C . ARG B 1 59 ? -18.476 -1.564 2.111 1.00 20.26 58 ARG B C 1
ATOM 1542 O O . ARG B 1 59 ? -17.453 -1.914 1.518 1.00 20.08 58 ARG B O 1
ATOM 1550 N N . LEU B 1 60 ? -18.992 -0.341 1.982 1.00 19.50 59 LEU B N 1
ATOM 1551 C CA . LEU B 1 60 ? -18.385 0.635 1.080 1.00 22.50 59 LEU B CA 1
ATOM 1552 C C . LEU B 1 60 ? -17.206 1.277 1.804 1.00 21.12 59 LEU B C 1
ATOM 1553 O O . LEU B 1 60 ? -17.277 2.392 2.330 1.00 23.69 59 LEU B O 1
ATOM 1558 N N . VAL B 1 61 ? -16.101 0.535 1.820 1.00 20.53 60 VAL B N 1
ATOM 1559 C CA . VAL B 1 61 ? -14.869 0.948 2.480 1.00 21.34 60 VAL B CA 1
ATOM 1560 C C . VAL B 1 61 ? -13.753 0.115 1.868 1.00 20.34 60 VAL B C 1
ATOM 1561 O O . VAL B 1 61 ? -13.969 -1.023 1.452 1.00 20.96 60 VAL B O 1
ATOM 1565 N N . ASP B 1 62 ? -12.563 0.697 1.783 1.00 19.53 61 ASP B N 1
ATOM 1566 C CA . ASP B 1 62 ? -11.356 -0.072 1.484 1.00 22.41 61 ASP B CA 1
ATOM 1567 C C . ASP B 1 62 ? -10.903 -0.683 2.811 1.00 20.51 61 ASP B C 1
ATOM 1568 O O . ASP B 1 62 ? -10.370 0.008 3.676 1.00 19.47 61 ASP B O 1
ATOM 1573 N N . GLU B 1 63 ? -11.161 -1.977 3.010 1.00 20.21 62 GLU B N 1
ATOM 1574 C CA . GLU B 1 63 ? -10.879 -2.552 4.321 1.00 22.23 62 GLU B CA 1
ATOM 1575 C C . GLU B 1 63 ? -9.387 -2.738 4.570 1.00 26.41 62 GLU B C 1
ATOM 1576 O O . GLU B 1 63 ? -8.993 -2.957 5.722 1.00 28.61 62 GLU B O 1
ATOM 1582 N N . SER B 1 64 ? -8.552 -2.635 3.533 1.00 22.65 63 SER B N 1
ATOM 1583 C CA . SER B 1 64 ? -7.105 -2.636 3.717 1.00 23.94 63 SER B CA 1
ATOM 1584 C C . SER B 1 64 ? -6.571 -1.276 4.150 1.00 26.37 63 SER B C 1
ATOM 1585 O O . SER B 1 64 ? -5.382 -1.158 4.471 1.00 25.52 63 SER B O 1
ATOM 1588 N N . ASN B 1 65 ? -7.401 -0.244 4.119 1.00 23.92 64 ASN B N 1
ATOM 1589 C CA . ASN B 1 65 ? -7.011 1.078 4.594 1.00 23.49 64 ASN B CA 1
ATOM 1590 C C . ASN B 1 65 ? -7.218 1.102 6.100 1.00 23.01 64 ASN B C 1
ATOM 1591 O O . ASN B 1 65 ? -8.359 1.107 6.568 1.00 21.60 64 ASN B O 1
ATOM 1596 N N . HIS B 1 66 ? -6.116 1.129 6.861 1.00 21.12 65 HIS B N 1
ATOM 1597 C CA . HIS B 1 66 ? -6.193 0.913 8.306 1.00 23.37 65 HIS B CA 1
ATOM 1598 C C . HIS B 1 66 ? -7.152 1.896 8.980 1.00 21.67 65 HIS B C 1
ATOM 1599 O O . HIS B 1 66 ? -7.947 1.504 9.842 1.00 24.47 65 HIS B O 1
ATOM 1606 N N . GLU B 1 67 ? -7.105 3.172 8.591 1.00 19.19 66 GLU B N 1
ATOM 1607 C CA . GLU B 1 67 ? -7.905 4.188 9.266 1.00 20.37 66 GLU B CA 1
ATOM 1608 C C . GLU B 1 67 ? -9.340 4.202 8.762 1.00 20.68 66 GLU B C 1
ATOM 1609 O O . GLU B 1 67 ? -10.278 4.306 9.558 1.00 21.74 66 GLU B O 1
ATOM 1615 N N . GLU B 1 68 ? -9.525 4.083 7.446 1.00 19.39 67 GLU B N 1
ATOM 1616 C CA . GLU B 1 68 ? -10.872 4.032 6.888 1.00 21.43 67 GLU B CA 1
ATOM 1617 C C . GLU B 1 68 ? -11.612 2.802 7.404 1.00 21.12 67 GLU B C 1
ATOM 1618 O O . GLU B 1 68 ? -12.815 2.866 7.703 1.00 20.90 67 GLU B O 1
ATOM 1624 N N . TYR B 1 69 ? -10.890 1.688 7.574 1.00 20.43 68 TYR B N 1
ATOM 1625 C CA . TYR B 1 69 ? -11.523 0.480 8.093 1.00 20.65 68 TYR B CA 1
ATOM 1626 C C . TYR B 1 69 ? -11.816 0.604 9.579 1.00 20.72 68 TYR B C 1
ATOM 1627 O O . TYR B 1 69 ? -12.863 0.137 10.044 1.00 19.60 68 TYR B O 1
ATOM 1636 N N . ARG B 1 70 ? -10.912 1.220 10.348 1.00 21.12 69 ARG B N 1
ATOM 1637 C CA . ARG B 1 70 ? -11.237 1.496 11.746 1.00 21.01 69 ARG B CA 1
ATOM 1638 C C . ARG B 1 70 ? -12.520 2.310 11.845 1.00 23.52 69 ARG B C 1
ATOM 1639 O O . ARG B 1 70 ? -13.420 1.988 12.633 1.00 22.61 69 ARG B O 1
ATOM 1647 N N . GLU B 1 71 ? -12.641 3.358 11.025 1.00 21.21 70 GLU B N 1
ATOM 1648 C CA . GLU B 1 71 ? -13.852 4.167 11.087 1.00 21.56 70 GLU B CA 1
ATOM 1649 C C . GLU B 1 71 ? -15.068 3.359 10.677 1.00 22.53 70 GLU B C 1
ATOM 1650 O O . GLU B 1 71 ? -16.123 3.439 11.324 1.00 20.01 70 GLU B O 1
ATOM 1656 N N . PHE B 1 72 ? -14.944 2.592 9.594 1.00 18.94 71 PHE B N 1
ATOM 1657 C CA . PHE B 1 72 ? -16.041 1.737 9.152 1.00 18.32 71 PHE B CA 1
ATOM 1658 C C . PHE B 1 72 ? -16.510 0.807 10.265 1.00 23.08 71 PHE B C 1
ATOM 1659 O O . PHE B 1 72 ? -17.714 0.667 10.504 1.00 20.20 71 PHE B O 1
ATOM 1667 N N . LYS B 1 73 ? -15.570 0.129 10.933 1.00 22.19 72 LYS B N 1
ATOM 1668 C CA . LYS B 1 73 ? -15.945 -0.789 12.004 1.00 24.38 72 LYS B CA 1
ATOM 1669 C C . LYS B 1 73 ? -16.678 -0.077 13.129 1.00 24.84 72 LYS B C 1
ATOM 1670 O O . LYS B 1 73 ? -17.548 -0.671 13.771 1.00 24.67 72 LYS B O 1
ATOM 1676 N N . ALA B 1 74 ? -16.347 1.188 13.380 1.00 22.49 73 ALA B N 1
ATOM 1677 C CA . ALA B 1 74 ? -17.046 1.937 14.414 1.00 23.47 73 ALA B CA 1
ATOM 1678 C C . ALA B 1 74 ? -18.473 2.263 13.986 1.00 22.60 73 ALA B C 1
ATOM 1679 O O . ALA B 1 74 ? -19.397 2.195 14.800 1.00 22.43 73 ALA B O 1
ATOM 1681 N N . TRP B 1 75 ? -18.676 2.592 12.706 1.00 20.45 74 TRP B N 1
ATOM 1682 C CA . TRP B 1 75 ? -20.037 2.759 12.200 1.00 21.22 74 TRP B CA 1
ATOM 1683 C C . TRP B 1 75 ? -20.808 1.451 12.267 1.00 22.16 74 TRP B C 1
ATOM 1684 O O . TRP B 1 75 ? -21.989 1.431 12.640 1.00 21.09 74 TRP B O 1
ATOM 1695 N N . GLU B 1 76 ? -20.161 0.359 11.857 1.00 22.39 75 GLU B N 1
ATOM 1696 C CA . GLU B 1 76 ? -20.795 -0.957 11.857 1.00 21.47 75 GLU B CA 1
ATOM 1697 C C . GLU B 1 76 ? -21.214 -1.363 13.264 1.00 22.48 75 GLU B C 1
ATOM 1698 O O . GLU B 1 76 ? -22.328 -1.860 13.466 1.00 22.74 75 GLU B O 1
ATOM 1704 N N . GLU B 1 77 ? -20.334 -1.144 14.247 1.00 24.40 76 GLU B N 1
ATOM 1705 C CA . GLU B 1 77 ? -20.658 -1.455 15.637 1.00 24.93 76 GLU B CA 1
ATOM 1706 C C . GLU B 1 77 ? -21.804 -0.594 16.139 1.00 25.42 76 GLU B C 1
ATOM 1707 O O . GLU B 1 77 ? -22.695 -1.078 16.849 1.00 26.97 76 GLU B O 1
ATOM 1713 N N . ALA B 1 78 ? -21.789 0.691 15.793 1.00 21.79 77 ALA B N 1
ATOM 1714 C CA . ALA B 1 78 ? -22.856 1.582 16.226 1.00 22.38 77 ALA B CA 1
ATOM 1715 C C . ALA B 1 78 ? -24.191 1.160 15.627 1.00 23.69 77 ALA B C 1
ATOM 1716 O O . ALA B 1 78 ? -25.229 1.233 16.296 1.00 23.42 77 ALA B O 1
ATOM 1718 N N . LEU B 1 79 ? -24.184 0.701 14.372 1.00 21.82 78 LEU B N 1
ATOM 1719 C CA . LEU B 1 79 ? -25.426 0.261 13.751 1.00 22.24 78 LEU B CA 1
ATOM 1720 C C . LEU B 1 79 ? -25.936 -1.012 14.414 1.00 26.53 78 LEU B C 1
ATOM 1721 O O . LEU B 1 79 ? -27.144 -1.169 14.630 1.00 26.71 78 LEU B O 1
ATOM 1726 N N . LEU B 1 80 ? -25.023 -1.921 14.760 1.00 24.77 79 LEU B N 1
ATOM 1727 C CA . LEU B 1 80 ? -25.417 -3.140 15.457 1.00 28.44 79 LEU B CA 1
ATOM 1728 C C . LEU B 1 80 ? -26.003 -2.827 16.827 1.00 32.74 79 LEU B C 1
ATOM 1729 O O . LEU B 1 80 ? -26.962 -3.479 17.267 1.00 32.26 79 LEU B O 1
ATOM 1734 N N . ASN B 1 81 ? -25.441 -1.835 17.522 1.00 31.47 80 ASN B N 1
ATOM 1735 C CA . ASN B 1 81 ? -25.940 -1.464 18.841 1.00 34.67 80 ASN B CA 1
ATOM 1736 C C . ASN B 1 81 ? -27.237 -0.675 18.786 1.00 35.09 80 ASN B C 1
ATOM 1737 O O . ASN B 1 81 ? -27.829 -0.418 19.840 1.00 40.02 80 ASN B O 1
ATOM 1742 N N . ALA B 1 82 ? -27.689 -0.270 17.600 1.00 31.47 81 ALA B N 1
ATOM 1743 C CA . ALA B 1 82 ? -28.916 0.503 17.515 1.00 32.62 81 ALA B CA 1
ATOM 1744 C C . ALA B 1 82 ? -30.156 -0.348 17.259 1.00 37.91 81 ALA B C 1
ATOM 1745 O O . ALA B 1 82 ? -31.250 0.048 17.670 1.00 42.35 81 ALA B O 1
ATOM 1747 N N . ASP B 1 83 ? -30.029 -1.504 16.611 1.00 42.80 82 ASP B N 1
ATOM 1748 C CA . ASP B 1 83 ? -31.220 -2.244 16.157 1.00 43.53 82 ASP B CA 1
ATOM 1749 C C . ASP B 1 83 ? -32.182 -2.639 17.286 1.00 51.42 82 ASP B C 1
ATOM 1750 O O . ASP B 1 83 ? -31.795 -3.244 18.285 1.00 50.65 82 ASP B O 1
ATOM 1755 N N . VAL B 1 86 ? -35.195 -3.762 23.975 1.00 55.65 85 VAL B N 1
ATOM 1756 C CA . VAL B 1 86 ? -33.985 -4.568 24.071 1.00 51.43 85 VAL B CA 1
ATOM 1757 C C . VAL B 1 86 ? -32.857 -3.671 24.604 1.00 51.69 85 VAL B C 1
ATOM 1758 O O . VAL B 1 86 ? -33.106 -2.532 25.007 1.00 51.62 85 VAL B O 1
ATOM 1762 N N . ALA B 1 87 ? -31.628 -4.187 24.638 1.00 47.50 86 ALA B N 1
ATOM 1763 C CA . ALA B 1 87 ? -30.480 -3.417 25.096 1.00 48.42 86 ALA B CA 1
ATOM 1764 C C . ALA B 1 87 ? -29.907 -2.511 24.016 1.00 46.99 86 ALA B C 1
ATOM 1765 O O . ALA B 1 87 ? -28.807 -1.977 24.197 1.00 45.66 86 ALA B O 1
ATOM 1767 N N . SER B 1 88 ? -30.613 -2.329 22.903 1.00 47.90 87 SER B N 1
ATOM 1768 C CA . SER B 1 88 ? -30.153 -1.386 21.895 1.00 43.88 87 SER B CA 1
ATOM 1769 C C . SER B 1 88 ? -30.168 0.023 22.469 1.00 42.28 87 SER B C 1
ATOM 1770 O O . SER B 1 88 ? -31.034 0.378 23.274 1.00 43.35 87 SER B O 1
ATOM 1773 N N . SER B 1 89 ? -29.191 0.827 22.067 1.00 37.53 88 SER B N 1
ATOM 1774 C CA . SER B 1 89 ? -29.027 2.175 22.611 1.00 37.17 88 SER B CA 1
ATOM 1775 C C . SER B 1 89 ? -28.705 3.148 21.485 1.00 32.77 88 SER B C 1
ATOM 1776 O O . SER B 1 89 ? -27.633 3.761 21.461 1.00 31.27 88 SER B O 1
ATOM 1779 N N . PRO B 1 90 ? -29.631 3.334 20.538 1.00 30.71 89 PRO B N 1
ATOM 1780 C CA . PRO B 1 90 ? -29.298 4.110 19.328 1.00 28.29 89 PRO B CA 1
ATOM 1781 C C . PRO B 1 90 ? -28.954 5.561 19.602 1.00 27.84 89 PRO B C 1
ATOM 1782 O O . PRO B 1 90 ? -28.296 6.187 18.760 1.00 23.35 89 PRO B O 1
ATOM 1786 N N . PHE B 1 91 ? -29.347 6.109 20.751 1.00 26.17 90 PHE B N 1
ATOM 1787 C CA . PHE B 1 91 ? -29.094 7.502 21.090 1.00 25.60 90 PHE B CA 1
ATOM 1788 C C . PHE B 1 91 ? -28.067 7.653 22.206 1.00 25.03 90 PHE B C 1
ATOM 1789 O O . PHE B 1 91 ? -27.905 8.751 22.751 1.00 26.68 90 PHE B O 1
ATOM 1797 N N . ALA B 1 92 ? -27.330 6.590 22.514 1.00 28.80 91 ALA B N 1
ATOM 1798 C CA . ALA B 1 92 ? -26.293 6.645 23.530 1.00 28.06 91 ALA B CA 1
ATOM 1799 C C . ALA B 1 92 ? -25.096 7.462 23.055 1.00 28.25 91 ALA B C 1
ATOM 1800 O O . ALA B 1 92 ? -24.875 7.663 21.854 1.00 26.18 91 ALA B O 1
ATOM 1802 N N . ASP B 1 93 ? -24.310 7.931 24.020 1.00 26.26 92 ASP B N 1
ATOM 1803 C CA . ASP B 1 93 ? -23.075 8.625 23.693 1.00 29.51 92 ASP B CA 1
ATOM 1804 C C . ASP B 1 93 ? -22.217 7.750 22.790 1.00 26.39 92 ASP B C 1
ATOM 1805 O O . ASP B 1 93 ? -22.069 6.547 23.022 1.00 24.70 92 ASP B O 1
ATOM 1810 N N . TRP B 1 94 ? -21.699 8.362 21.726 1.00 26.06 93 TRP B N 1
ATOM 1811 C CA . TRP B 1 94 ? -20.849 7.721 20.724 1.00 25.64 93 TRP B CA 1
ATOM 1812 C C . TRP B 1 94 ? -21.553 6.584 19.980 1.00 23.91 93 TRP B C 1
ATOM 1813 O O . TRP B 1 94 ? -20.899 5.777 19.310 1.00 26.95 93 TRP B O 1
ATOM 1824 N N . GLY B 1 95 ? -22.886 6.527 20.047 1.00 20.98 94 GLY B N 1
ATOM 1825 C CA . GLY B 1 95 ? -23.662 5.609 19.243 1.00 22.83 94 GLY B CA 1
ATOM 1826 C C . GLY B 1 95 ? -23.961 6.176 17.866 1.00 22.78 94 GLY B C 1
ATOM 1827 O O . GLY B 1 95 ? -23.378 7.165 17.427 1.00 23.09 94 GLY B O 1
ATOM 1828 N N . TRP B 1 96 ? -24.909 5.526 17.185 1.00 21.92 95 TRP B N 1
ATOM 1829 C CA . TRP B 1 96 ? -25.174 5.810 15.772 1.00 20.57 95 TRP B CA 1
ATOM 1830 C C . TRP B 1 96 ? -25.533 7.279 15.541 1.00 23.72 95 TRP B C 1
ATOM 1831 O O . TRP B 1 96 ? -24.877 7.977 14.752 1.00 21.43 95 TRP B O 1
ATOM 1842 N N . TRP B 1 97 ? -26.577 7.768 16.219 1.00 20.46 96 TRP B N 1
ATOM 1843 C CA . TRP B 1 97 ? -27.043 9.132 15.968 1.00 18.57 96 TRP B CA 1
ATOM 1844 C C . TRP B 1 97 ? -26.081 10.174 16.531 1.00 22.41 96 TRP B C 1
ATOM 1845 O O . TRP B 1 97 ? -25.959 11.270 15.969 1.00 21.05 96 TRP B O 1
ATOM 1856 N N . TYR B 1 98 ? -25.377 9.839 17.618 1.00 23.49 97 TYR B N 1
ATOM 1857 C CA . TYR B 1 98 ? -24.320 10.693 18.151 1.00 21.71 97 TYR B CA 1
ATOM 1858 C C . TYR B 1 98 ? -23.227 10.920 17.114 1.00 20.91 97 TYR B C 1
ATOM 1859 O O . TYR B 1 98 ? -22.749 12.046 16.935 1.00 21.23 97 TYR B O 1
ATOM 1868 N N . ARG B 1 99 ? -22.821 9.856 16.426 1.00 21.55 98 ARG B N 1
ATOM 1869 C CA . ARG B 1 99 ? -21.830 9.985 15.364 1.00 20.65 98 ARG B CA 1
ATOM 1870 C C . ARG B 1 99 ? -22.368 10.797 14.186 1.00 20.49 98 ARG B C 1
ATOM 1871 O O . ARG B 1 99 ? -21.621 11.549 13.546 1.00 19.56 98 ARG B O 1
ATOM 1879 N N . ILE B 1 100 ? -23.660 10.664 13.885 1.00 18.96 99 ILE B N 1
ATOM 1880 C CA . ILE B 1 100 ? -24.247 11.462 12.815 1.00 18.63 99 ILE B CA 1
ATOM 1881 C C . ILE B 1 100 ? -24.243 12.938 13.197 1.00 19.82 99 ILE B C 1
ATOM 1882 O O . ILE B 1 100 ? -23.934 13.808 12.371 1.00 19.02 99 ILE B O 1
ATOM 1887 N N . ALA B 1 101 ? -24.544 13.246 14.462 1.00 19.89 100 ALA B N 1
ATOM 1888 C CA . ALA B 1 101 ? -24.444 14.632 14.910 1.00 20.80 100 ALA B CA 1
ATOM 1889 C C . ALA B 1 101 ? -23.016 15.147 14.767 1.00 21.52 100 ALA B C 1
ATOM 1890 O O . ALA B 1 101 ? -22.809 16.303 14.389 1.00 20.99 100 ALA B O 1
ATOM 1892 N N . ASN B 1 102 ? -22.021 14.300 15.061 1.00 20.48 101 ASN B N 1
ATOM 1893 C CA . ASN B 1 102 ? -20.622 14.679 14.844 1.00 19.52 101 ASN B CA 1
ATOM 1894 C C . ASN B 1 102 ? -20.377 15.044 13.383 1.00 20.78 101 ASN B C 1
ATOM 1895 O O . ASN B 1 102 ? -19.710 16.043 13.088 1.00 24.05 101 ASN B O 1
ATOM 1900 N N . VAL B 1 103 ? -20.886 14.225 12.451 1.00 20.26 102 VAL B N 1
ATOM 1901 C CA . VAL B 1 103 ? -20.718 14.513 11.024 1.00 18.66 102 VAL B CA 1
ATOM 1902 C C . VAL B 1 103 ? -21.360 15.852 10.677 1.00 18.18 102 VAL B C 1
ATOM 1903 O O . VAL B 1 103 ? -20.841 16.621 9.858 1.00 17.43 102 VAL B O 1
ATOM 1907 N N . MET B 1 104 ? -22.505 16.154 11.292 1.00 19.23 103 MET B N 1
ATOM 1908 C CA . MET B 1 104 ? -23.200 17.396 10.975 1.00 19.55 103 MET B CA 1
ATOM 1909 C C . MET B 1 104 ? -22.415 18.609 11.448 1.00 20.45 103 MET B C 1
ATOM 1910 O O . MET B 1 104 ? -22.335 19.620 10.735 1.00 20.20 103 MET B O 1
ATOM 1915 N N . LEU B 1 105 ? -21.802 18.518 12.630 1.00 20.10 104 LEU B N 1
ATOM 1916 C CA . LEU B 1 105 ? -20.956 19.614 13.101 1.00 21.41 104 LEU B CA 1
ATOM 1917 C C . LEU B 1 105 ? -19.685 19.730 12.278 1.00 19.55 104 LEU B C 1
ATOM 1918 O O . LEU B 1 105 ? -19.211 20.845 12.011 1.00 20.83 104 LEU B O 1
ATOM 1923 N N . ALA B 1 106 ? -19.088 18.593 11.909 1.00 18.72 105 ALA B N 1
ATOM 1924 C CA . ALA B 1 106 ? -17.911 18.626 11.054 1.00 20.33 105 ALA B CA 1
ATOM 1925 C C . ALA B 1 106 ? -18.226 19.301 9.731 1.00 21.40 105 ALA B C 1
ATOM 1926 O O . ALA B 1 106 ? -17.430 20.105 9.231 1.00 20.45 105 ALA B O 1
ATOM 1928 N N . THR B 1 107 ? -19.393 18.987 9.155 1.00 18.63 106 THR B N 1
ATOM 1929 C CA . THR B 1 107 ? -19.788 19.573 7.879 1.00 19.42 106 THR B CA 1
ATOM 1930 C C . THR B 1 107 ? -19.962 21.079 8.002 1.00 18.44 106 THR B C 1
ATOM 1931 O O . THR B 1 107 ? -19.475 21.838 7.158 1.00 18.19 106 THR B O 1
ATOM 1935 N N . ALA B 1 108 ? -20.619 21.533 9.070 1.00 18.76 107 ALA B N 1
ATOM 1936 C CA . ALA B 1 108 ? -20.745 22.970 9.276 1.00 20.16 107 ALA B CA 1
ATOM 1937 C C . ALA B 1 108 ? -19.374 23.623 9.414 1.00 19.95 107 ALA B C 1
ATOM 1938 O O . ALA B 1 108 ? -19.107 24.658 8.794 1.00 19.49 107 ALA B O 1
ATOM 1940 N N . SER B 1 109 ? -18.475 23.014 10.197 1.00 18.16 108 SER B N 1
ATOM 1941 C CA . SER B 1 109 ? -17.147 23.594 10.412 1.00 19.80 108 SER B CA 1
ATOM 1942 C C . SER B 1 109 ? -16.360 23.696 9.109 1.00 20.59 108 SER B C 1
ATOM 1943 O O . SER B 1 109 ? -15.732 24.725 8.827 1.00 21.72 108 SER B O 1
ATOM 1946 N N . GLN B 1 110 ? -16.352 22.625 8.312 1.00 19.93 109 GLN B N 1
ATOM 1947 C CA . GLN B 1 110 ? -15.527 22.610 7.113 1.00 19.25 109 GLN B CA 1
ATOM 1948 C C . GLN B 1 110 ? -16.098 23.474 5.999 1.00 20.81 109 GLN B C 1
ATOM 1949 O O . GLN B 1 110 ? -15.372 23.780 5.048 1.00 23.40 109 GLN B O 1
ATOM 1955 N N . ASN B 1 111 ? -17.358 23.899 6.099 1.00 19.58 110 ASN B N 1
ATOM 1956 C CA . ASN B 1 111 ? -17.949 24.758 5.080 1.00 19.76 110 ASN B CA 1
ATOM 1957 C C . ASN B 1 111 ? -17.919 26.236 5.452 1.00 22.71 110 ASN B C 1
ATOM 1958 O O . ASN B 1 111 ? -17.535 27.059 4.618 1.00 23.30 110 ASN B O 1
ATOM 1963 N N . VAL B 1 112 ? -18.322 26.599 6.672 1.00 23.33 111 VAL B N 1
ATOM 1964 C CA . VAL B 1 112 ? -18.443 28.006 7.040 1.00 25.73 111 VAL B CA 1
ATOM 1965 C C . VAL B 1 112 ? -17.675 28.370 8.305 1.00 27.33 111 VAL B C 1
ATOM 1966 O O . VAL B 1 112 ? -17.677 29.540 8.695 1.00 29.02 111 VAL B O 1
ATOM 1970 N N . GLY B 1 113 ? -17.040 27.414 8.974 1.00 24.93 112 GLY B N 1
ATOM 1971 C CA . GLY B 1 113 ? -16.197 27.725 10.117 1.00 27.70 112 GLY B CA 1
ATOM 1972 C C . GLY B 1 113 ? -16.904 27.980 11.435 1.00 26.76 112 GLY B C 1
ATOM 1973 O O . GLY B 1 113 ? -16.472 28.849 12.203 1.00 29.55 112 GLY B O 1
ATOM 1974 N N . VAL B 1 114 ? -17.951 27.210 11.745 1.00 28.55 113 VAL B N 1
ATOM 1975 C CA . VAL B 1 114 ? -18.737 27.433 12.971 1.00 28.78 113 VAL B CA 1
ATOM 1976 C C . VAL B 1 114 ? -17.898 27.264 14.244 1.00 29.17 113 VAL B C 1
ATOM 1977 O O . VAL B 1 114 ? -16.830 26.634 14.257 1.00 31.13 113 VAL B O 1
ATOM 1981 N N . THR B 1 115 ? -18.413 27.834 15.337 1.00 29.40 114 THR B N 1
ATOM 1982 C CA . THR B 1 115 ? -17.843 27.683 16.671 1.00 25.51 114 THR B CA 1
ATOM 1983 C C . THR B 1 115 ? -18.708 26.783 17.554 1.00 29.05 114 THR B C 1
ATOM 1984 O O . THR B 1 115 ? -18.534 26.764 18.779 1.00 30.55 114 THR B O 1
ATOM 1988 N N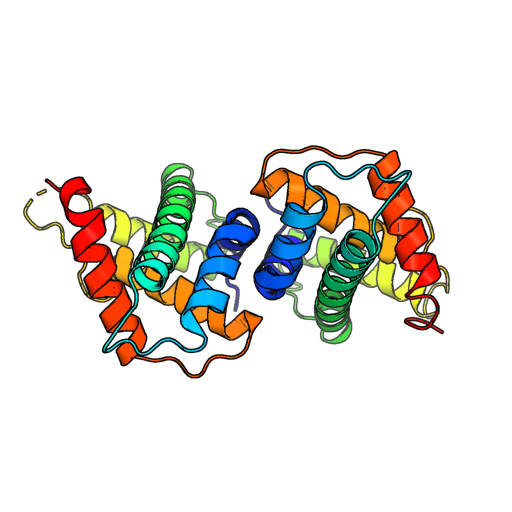 . TRP B 1 116 ? -19.617 26.024 16.947 1.00 26.73 115 TRP B N 1
ATOM 1989 C CA . TRP B 1 116 ? -20.570 25.187 17.669 1.00 27.86 115 TRP B CA 1
ATOM 1990 C C . TRP B 1 116 ? -19.855 24.155 18.537 1.00 33.67 115 TRP B C 1
ATOM 1991 O O . TRP B 1 116 ? -18.708 23.775 18.288 1.00 29.77 115 TRP B O 1
ATOM 2002 N N . GLY B 1 117 ? -20.569 23.679 19.556 1.00 30.42 116 GLY B N 1
ATOM 2003 C CA . GLY B 1 117 ? -20.020 22.706 20.478 1.00 30.66 116 GLY B CA 1
ATOM 2004 C C . GLY B 1 117 ? -21.062 21.828 21.144 1.00 29.05 116 GLY B C 1
ATOM 2005 O O . GLY B 1 117 ? -22.038 21.414 20.510 1.00 29.83 116 GLY B O 1
ATOM 2006 N N . SER B 1 118 ? -20.853 21.537 22.433 1.00 29.58 117 SER B N 1
ATOM 2007 C CA . SER B 1 118 ? -21.687 20.566 23.135 1.00 30.45 117 SER B CA 1
ATOM 2008 C C . SER B 1 118 ? -23.141 21.005 23.200 1.00 30.37 117 SER B C 1
ATOM 2009 O O . SER B 1 118 ? -24.044 20.156 23.187 1.00 28.38 117 SER B O 1
ATOM 2012 N N . ARG B 1 119 ? -23.391 22.315 23.280 1.00 33.41 118 ARG B N 1
ATOM 2013 C CA . ARG B 1 119 ? -24.772 22.772 23.373 1.00 32.73 118 ARG B CA 1
ATOM 2014 C C . ARG B 1 119 ? -25.543 22.419 22.111 1.00 32.45 118 ARG B C 1
ATOM 2015 O O . ARG B 1 119 ? -26.649 21.871 22.187 1.00 29.58 118 ARG B O 1
ATOM 2023 N N . VAL B 1 120 ? -24.976 22.729 20.944 1.00 27.26 119 VAL B N 1
ATOM 2024 C CA . VAL B 1 120 ? -25.613 22.383 19.675 1.00 28.13 119 VAL B CA 1
ATOM 2025 C C . VAL B 1 120 ? -25.745 20.870 19.539 1.00 26.69 119 VAL B C 1
ATOM 2026 O O . VAL B 1 120 ? -26.809 20.350 19.174 1.00 24.76 119 VAL B O 1
ATOM 2030 N N . HIS B 1 121 ? -24.661 20.140 19.820 1.00 25.91 120 HIS B N 1
ATOM 2031 C CA . HIS B 1 121 ? -24.671 18.686 19.691 1.00 26.43 120 HIS B CA 1
ATOM 2032 C C . HIS B 1 121 ? -25.777 18.065 20.538 1.00 28.26 120 HIS B C 1
ATOM 2033 O O . HIS B 1 121 ? -26.510 17.184 20.073 1.00 25.22 120 HIS B O 1
ATOM 2040 N N . GLY B 1 122 ? -25.914 18.514 21.791 1.00 30.01 121 GLY B N 1
ATOM 2041 C CA . GLY B 1 122 ? -26.966 17.982 22.642 1.00 31.34 121 GLY B CA 1
ATOM 2042 C C . GLY B 1 122 ? -28.356 18.300 22.129 1.00 30.08 121 GLY B C 1
ATOM 2043 O O . GLY B 1 122 ? -29.275 17.488 22.264 1.00 29.21 121 GLY B O 1
ATOM 2044 N N . ARG B 1 123 ? -28.529 19.478 21.528 1.00 28.05 122 ARG B N 1
ATOM 2045 C CA . ARG B 1 123 ? -29.828 19.818 20.958 1.00 27.67 122 ARG B CA 1
ATOM 2046 C C . ARG B 1 123 ? -30.154 18.932 19.763 1.00 28.42 122 ARG B C 1
ATOM 2047 O O . ARG B 1 123 ? -31.298 18.488 19.603 1.00 27.56 122 ARG B O 1
ATOM 2055 N N . LEU B 1 124 ? -29.160 18.655 18.915 1.00 25.56 123 LEU B N 1
ATOM 2056 C CA . LEU B 1 124 ? -29.381 17.715 17.824 1.00 25.88 123 LEU B CA 1
ATOM 2057 C C . LEU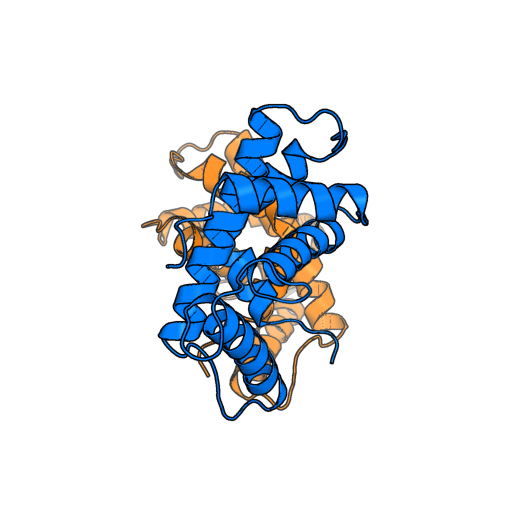 B 1 124 ? -29.795 16.345 18.350 1.00 25.01 123 LEU B C 1
ATOM 2058 O O . LEU B 1 124 ? -30.715 15.718 17.814 1.00 25.34 123 LEU B O 1
ATOM 2063 N N . MET B 1 125 ? -29.136 15.862 19.406 1.00 25.72 124 MET B N 1
ATOM 2064 C CA . MET B 1 125 ? -29.475 14.537 19.923 1.00 26.20 124 MET B CA 1
ATOM 2065 C C . MET B 1 125 ? -30.912 14.487 20.433 1.00 27.09 124 MET B C 1
ATOM 2066 O O . MET B 1 125 ? -31.612 13.486 20.243 1.00 27.68 124 MET B O 1
ATOM 2071 N N . ALA B 1 126 ? -31.381 15.565 21.058 1.00 27.56 125 ALA B N 1
ATOM 2072 C CA . ALA B 1 126 ? -32.776 15.603 21.488 1.00 30.38 125 ALA B CA 1
ATOM 2073 C C . ALA B 1 126 ? -33.726 15.541 20.297 1.00 31.46 125 ALA B C 1
ATOM 2074 O O . ALA B 1 126 ? -34.755 14.857 20.351 1.00 31.34 125 ALA B O 1
ATOM 2076 N N . ILE B 1 127 ? -33.404 16.257 19.214 1.00 27.96 126 ILE B N 1
ATOM 2077 C CA . ILE B 1 127 ? -34.224 16.189 18.007 1.00 26.44 126 ILE B CA 1
ATOM 2078 C C . ILE B 1 127 ? -34.248 14.765 17.462 1.00 29.53 126 ILE B C 1
ATOM 2079 O O . ILE B 1 127 ? -35.308 14.233 17.116 1.00 27.30 126 ILE B O 1
ATOM 2084 N N . PHE B 1 128 ? -33.077 14.120 17.387 1.00 27.86 127 PHE B N 1
ATOM 2085 C CA . PHE B 1 128 ? -33.012 12.802 16.759 1.00 25.94 127 PHE B CA 1
ATOM 2086 C C . PHE B 1 128 ? -33.806 11.768 17.552 1.00 26.18 127 PHE B C 1
ATOM 2087 O O . PHE B 1 128 ? -34.466 10.901 16.969 1.00 27.44 127 PHE B O 1
ATOM 2095 N N . GLN B 1 129 ? -33.739 11.828 18.883 1.00 26.92 128 GLN B N 1
ATOM 2096 C CA . GLN B 1 129 ? -34.510 10.886 19.687 1.00 28.77 128 GLN B CA 1
ATOM 2097 C C . GLN B 1 129 ? -36.005 11.072 19.460 1.00 30.13 128 GLN B C 1
ATOM 2098 O O . GLN B 1 129 ? -36.752 10.095 19.345 1.00 34.02 128 GLN B O 1
ATOM 2104 N N . ASP B 1 130 ? -36.452 12.322 19.373 1.00 31.22 129 ASP B N 1
ATOM 2105 C CA . ASP B 1 130 ? -37.867 12.601 19.156 1.00 35.26 129 ASP B CA 1
ATOM 2106 C C . ASP B 1 130 ? -38.321 12.146 17.769 1.00 36.38 129 ASP B C 1
ATOM 2107 O O . ASP B 1 130 ? -39.371 11.509 17.629 1.00 36.62 129 ASP B O 1
ATOM 2112 N N . LYS B 1 131 ? -37.529 12.429 16.736 1.00 29.63 130 LYS B N 1
ATOM 2113 C CA . LYS B 1 131 ? -37.977 12.168 15.373 1.00 29.15 130 LYS B CA 1
ATOM 2114 C C . LYS B 1 131 ? -37.824 10.709 14.959 1.00 26.90 130 LYS B C 1
ATOM 2115 O O . LYS B 1 131 ? -38.596 10.232 14.123 1.00 27.64 130 LYS B O 1
ATOM 2121 N N . PHE B 1 132 ? -36.837 9.983 15.500 1.00 25.41 131 PHE B N 1
ATOM 2122 C CA . PHE B 1 132 ? -36.464 8.692 14.938 1.00 24.62 131 PHE B CA 1
ATOM 2123 C C . PHE B 1 132 ? -36.679 7.502 15.867 1.00 27.26 131 PHE B C 1
ATOM 2124 O O . PHE B 1 132 ? -36.411 6.368 15.458 1.00 26.69 131 PHE B O 1
ATOM 2132 N N . LYS B 1 133 ? -37.172 7.713 17.091 1.00 32.43 132 LYS B N 1
ATOM 2133 C CA . LYS B 1 133 ? -37.236 6.613 18.055 1.00 34.61 132 LYS B CA 1
ATOM 2134 C C . LYS B 1 133 ? -38.124 5.462 17.587 1.00 34.10 132 LYS B C 1
ATOM 2135 O O . LYS B 1 133 ? -37.868 4.308 17.951 1.00 32.23 132 LYS B O 1
ATOM 2141 N N . GLN B 1 134 ? -39.160 5.730 16.779 1.00 33.56 133 GLN B N 1
ATOM 2142 C CA . GLN B 1 134 ? -40.079 4.647 16.425 1.00 34.89 133 GLN B CA 1
ATOM 2143 C C . GLN B 1 134 ? -39.429 3.611 15.513 1.00 36.73 133 GLN B C 1
ATOM 2144 O O . GLN B 1 134 ? -39.954 2.499 15.386 1.00 35.09 133 GLN B O 1
ATOM 2150 N N . ARG B 1 135 ? -38.293 3.937 14.887 1.00 29.83 134 ARG B N 1
ATOM 2151 C CA . ARG B 1 135 ? -37.581 2.942 14.095 1.00 32.46 134 ARG B CA 1
ATOM 2152 C C . ARG B 1 135 ? -37.067 1.792 14.948 1.00 32.56 134 ARG B C 1
ATOM 2153 O O . ARG B 1 135 ? -36.699 0.743 14.402 1.00 32.19 134 ARG B O 1
ATOM 2161 N N . TYR B 1 136 ? -37.019 1.973 16.267 1.00 30.43 135 TYR B N 1
ATOM 2162 C CA . TYR B 1 136 ? -36.479 0.973 17.178 1.00 33.18 135 TYR B CA 1
ATOM 2163 C C . TYR B 1 136 ? -37.550 0.474 18.145 1.00 42.72 135 TYR B C 1
ATOM 2164 O O . TYR B 1 136 ? -37.255 0.111 19.287 1.00 46.56 135 TYR B O 1
ATOM 2173 N N . GLU B 1 137 ? -38.799 0.450 17.688 1.00 36.74 136 GLU B N 1
ATOM 2174 C CA . GLU B 1 137 ? -39.908 -0.113 18.458 1.00 47.33 136 GLU B CA 1
ATOM 2175 C C . GLU B 1 137 ? -40.826 -0.938 17.559 1.00 51.15 136 GLU B C 1
ATOM 2176 O O . GLU B 1 137 ? -40.685 -2.159 17.456 1.00 53.68 136 GLU B O 1
#

InterPro domains:
  IPR049085 Cas3 inhibitor AcrF3-like [PF21401] (4-132)

Sequence (272 aa):
SMSNTISDRIVARSVIEAARFIQSWEDADPDSLTEDQVLAAAGFAARLHEGLQATVLQRLVDESNHEEYREFKAWEEALLNADGRVASSPFADWGWWYRIANVMLATASQNVGVTWGSRVHGRLMAIFQDKFKQRYESMSNTISDRIVARSVIEAARFIQSWEDADPDSLTEDQVLAAAGFAARLHEGLQATVLQRLVDESNHEEYREFKAWEEALLNADVASSPFADWGWWYRIANVMLATASQNVGVTWGSRVHGRLMAIFQDKFKQRYE

B-fac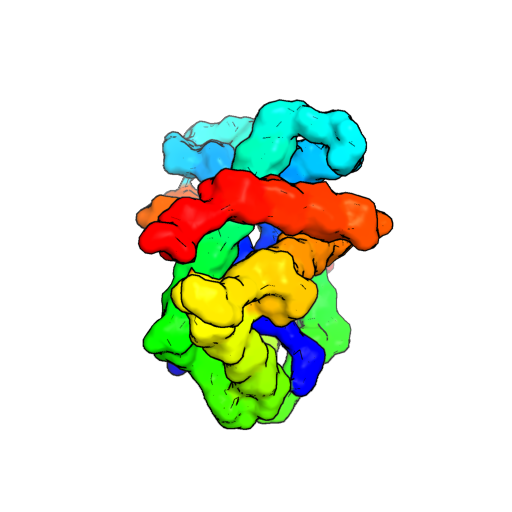tor: mean 25.57, std 9.05, range [13.12, 56.37]